Protein AF-A0A7J9ZGH8-F1 (afdb_monomer)

Mean predicted aligned error: 12.51 Å

Nearest PDB structures (foldseek):
  3lb8-assembly2_B  TM=8.683E-01  e=4.949E-16  Pseudomonas putida
  6krt-assembly2_B  TM=8.127E-01  e=1.332E-15  Deschampsia antarctica
  6pfz-assembly2_A  TM=7.810E-01  e=4.408E-12  Archaeoglobus fulgidus DSM 4304
  6pfz-assembly2_B  TM=7.572E-01  e=5.926E-11  Archaeoglobus fulgidus DSM 4304
  6pfz-assembly1_C  TM=6.983E-01  e=2.821E-11  Archaeoglobus fulgidus DSM 4304

Secondary structure (DSSP, 8-state):
----PPPPEE-TTS-EEPPPTT-----S---B-S--STTSBTTTSBTEEE--SGGGGGGSPPPSS-EEEEE--SHHHHHHHHHHHHHT-EEEEEESSSSSSTTTS-HHHHHHHHHHHHHTT--EEET--EEEEEEETTEEEEEEETTSSEEE-SEEEE----B-------S--S--EEEEEETTEEEEEEE--SS-SEEEEEE-TTTS-EEEEEEETTEEEEEEEES-HHHHHHHHHHHHHT----HHHHHHS---GGGGSSS---------PPPPPP-

Foldseek 3Di:
DDDDDFDWDQEPVRDTDGDDPPDWPPNDPQVLDPADPVPAALCQFAQEAEWAALVCLVVDDQDPQFEEEEEAQAQRRQSVQQSVVVSRYQYEYEELAQFHNPQNDDPLVRVLSQVLCVVSNHHYHHNKDFRHFDDDPRFGQFTAIPVGDTDGGRHYYYNHGPRPDDDDDDDDDQWDKTWGAGSNKIKIKTFRQGDAPDWDKDDDSVPDKIKIFGHHPQFTGMMIIINPVLVRVLSSVCSRVRQSCGPCNVVPPNDDSVVSVDPDRPDDDDDDDDDDDDD

Radius of gyration: 21.82 Å; Cα contacts (8 Å, |Δi|>4): 518; chains: 1; bounding box: 68×39×64 Å

Solvent-accessible surface area (backbone atoms only — not comparable to full-atom values): 16232 Å² total; per-residue (Å²): 139,80,84,80,82,83,79,85,51,77,46,100,82,73,55,76,57,94,66,70,99,82,74,77,68,75,78,68,78,69,55,68,36,93,46,59,64,82,84,40,49,52,55,84,30,48,44,53,42,85,37,85,39,39,76,45,39,79,70,50,75,85,58,83,64,43,28,34,35,29,38,28,39,40,71,40,22,44,24,21,47,35,47,32,37,75,65,45,32,47,31,38,37,35,16,59,46,81,49,50,35,73,83,66,59,53,72,68,59,28,49,48,51,49,53,43,27,37,75,71,64,31,46,67,42,54,55,30,39,78,63,30,41,40,65,59,98,66,24,35,48,24,34,30,36,76,82,62,63,70,53,72,15,53,29,37,34,38,45,56,45,51,82,50,78,75,78,76,91,77,78,94,68,76,72,52,57,47,71,47,66,39,61,91,42,42,41,34,41,31,47,53,58,65,87,49,79,46,74,50,77,43,71,42,78,90,82,50,45,21,34,41,38,19,23,46,97,77,36,65,40,17,34,41,24,36,67,29,62,65,57,46,53,41,52,49,51,40,56,68,70,64,53,90,54,49,70,61,59,62,66,73,62,77,57,55,57,69,75,71,74,50,98,63,78,84,76,76,81,84,81,80,75,82,73,83,81,82,129

Sequence (279 aa):
MTRLSTVVVMAADGVTRPSPKEYLAYGVAADLGTGYPCAVDGAHLAGVLAARSRGDAHRLPRPDGGRLVVVGAGLAGLELASDAHDLGYRVTVVEAERTVLPGLVSPATAAFLVDRHAARGVPVLTGTVVTRVVGADGRVVGVETDAGGVVEADLVAFTCGPRAAHARPSVRRPTPWLWSRQAGHRLQLAGRTAHPDVTVLRGDPTVGPFSRFCFRDGLLTGVESVDHDTVHRAARHLLAARHDVTMDDLVTTGFDPGDLGGHGRFTSPAWTSPRPGTR

Structure (mmCIF, N/CA/C/O backbone):
data_AF-A0A7J9ZGH8-F1
#
_entry.id   AF-A0A7J9ZGH8-F1
#
loop_
_atom_site.group_PDB
_atom_site.id
_atom_site.type_symbol
_atom_site.label_atom_id
_atom_site.label_alt_id
_atom_site.label_comp_id
_atom_site.label_asym_id
_atom_site.label_entity_id
_atom_site.label_seq_id
_atom_site.pdbx_PDB_ins_code
_atom_site.Cartn_x
_atom_site.Cartn_y
_atom_site.Cartn_z
_atom_site.occupancy
_atom_site.B_iso_or_equiv
_atom_site.auth_seq_id
_atom_site.auth_comp_id
_atom_site.auth_asym_id
_atom_site.auth_atom_id
_atom_site.pdbx_PDB_model_num
ATOM 1 N N . MET A 1 1 ? -19.646 13.943 -29.361 1.00 28.03 1 MET A N 1
ATOM 2 C CA . MET A 1 1 ? -19.596 12.486 -29.627 1.00 28.03 1 MET A CA 1
ATOM 3 C C . MET A 1 1 ? -18.192 11.987 -29.323 1.00 28.03 1 MET A C 1
ATOM 5 O O . MET A 1 1 ? -17.325 12.029 -30.185 1.00 28.03 1 MET A O 1
ATOM 9 N N . THR A 1 2 ? -17.940 11.587 -28.080 1.00 22.73 2 THR A N 1
ATOM 10 C CA . THR A 1 2 ? -16.610 11.151 -27.634 1.00 22.73 2 THR A CA 1
ATOM 11 C C . THR A 1 2 ? -16.563 9.630 -27.724 1.00 22.73 2 THR A C 1
ATOM 13 O O . THR A 1 2 ? -17.333 8.952 -27.046 1.00 22.73 2 THR A O 1
ATOM 16 N N . ARG A 1 3 ? -15.723 9.088 -28.615 1.00 21.88 3 ARG A N 1
ATOM 17 C CA . ARG A 1 3 ? -15.552 7.638 -28.784 1.00 21.88 3 ARG A CA 1
ATOM 18 C C . ARG A 1 3 ? -15.132 7.015 -27.449 1.00 21.88 3 ARG A C 1
ATOM 20 O O . ARG A 1 3 ? -14.086 7.348 -26.900 1.00 21.88 3 ARG A O 1
ATOM 27 N N . LEU A 1 4 ? -15.968 6.115 -26.935 1.00 21.83 4 LEU A N 1
ATOM 28 C CA . LEU A 1 4 ? -15.689 5.286 -25.768 1.00 21.83 4 LEU A CA 1
ATOM 29 C C . LEU A 1 4 ? -14.737 4.160 -26.189 1.00 21.83 4 LEU A C 1
ATOM 31 O O . LEU A 1 4 ? -15.156 3.172 -26.787 1.00 21.83 4 LEU A O 1
ATOM 35 N N . SER A 1 5 ? -13.448 4.310 -25.896 1.00 22.78 5 SER A N 1
ATOM 36 C CA . SER A 1 5 ? -12.475 3.229 -26.062 1.00 22.78 5 SER A CA 1
ATOM 37 C C . SER A 1 5 ? -12.764 2.128 -25.035 1.00 22.78 5 SER A C 1
ATOM 39 O O . SER A 1 5 ? -12.723 2.369 -23.827 1.00 22.78 5 SER A O 1
ATOM 41 N N . THR A 1 6 ? -13.095 0.933 -25.522 1.00 22.77 6 THR A N 1
ATOM 42 C CA . THR A 1 6 ? -13.328 -0.277 -24.719 1.00 22.77 6 THR A CA 1
ATOM 43 C C . THR A 1 6 ? -11.982 -0.852 -24.276 1.00 22.77 6 THR A C 1
ATOM 45 O O . THR A 1 6 ? -11.113 -1.081 -25.114 1.00 22.77 6 THR A O 1
ATOM 48 N N . VAL A 1 7 ? -11.795 -1.087 -22.975 1.00 24.67 7 VAL A N 1
ATOM 49 C CA . VAL A 1 7 ? -10.632 -1.814 -22.437 1.00 24.67 7 VAL A CA 1
ATOM 50 C C . VAL A 1 7 ? -11.088 -3.228 -22.095 1.00 24.67 7 VAL A C 1
ATOM 52 O O . VAL A 1 7 ? -12.005 -3.413 -21.302 1.00 24.67 7 VAL A O 1
ATOM 55 N N . VAL A 1 8 ? -10.463 -4.221 -22.726 1.00 25.67 8 VAL A N 1
ATOM 56 C CA . VAL A 1 8 ? -10.769 -5.644 -22.544 1.00 25.67 8 VAL A CA 1
ATOM 57 C C . VAL A 1 8 ? -9.916 -6.199 -21.403 1.00 25.67 8 VAL A C 1
ATOM 59 O O . VAL A 1 8 ? -8.687 -6.128 -21.452 1.00 25.67 8 VAL A O 1
ATOM 62 N N . VAL A 1 9 ? -10.560 -6.770 -20.384 1.00 28.84 9 VAL A N 1
ATOM 63 C CA . VAL A 1 9 ? -9.900 -7.591 -19.361 1.00 28.84 9 VAL A CA 1
ATOM 64 C C . VAL A 1 9 ? -9.971 -9.052 -19.804 1.00 28.84 9 VAL A C 1
ATOM 66 O O . VAL A 1 9 ? -11.056 -9.588 -20.018 1.00 28.84 9 VAL A O 1
ATOM 69 N N . MET A 1 10 ? -8.811 -9.690 -19.958 1.00 25.14 10 MET A N 1
ATOM 70 C CA . MET A 1 10 ? -8.705 -11.128 -20.217 1.00 25.14 10 MET A CA 1
ATOM 71 C C . MET A 1 10 ? -8.705 -11.859 -18.876 1.00 25.14 10 MET A C 1
ATOM 73 O O . MET A 1 10 ? -7.742 -11.748 -18.114 1.00 25.14 10 MET A O 1
ATOM 77 N N . ALA A 1 11 ? -9.787 -12.577 -18.579 1.00 29.59 11 ALA A N 1
ATOM 78 C CA . ALA A 1 11 ? -9.826 -13.483 -17.443 1.00 29.59 11 ALA A CA 1
ATOM 79 C C . ALA A 1 11 ? -8.983 -14.743 -17.714 1.00 29.59 11 ALA A C 1
ATOM 81 O O . ALA A 1 11 ? -8.607 -15.068 -18.842 1.00 29.59 11 ALA A O 1
ATOM 82 N N . ALA A 1 12 ? -8.665 -15.435 -16.624 1.00 29.42 12 ALA A N 1
ATOM 83 C CA . ALA A 1 12 ? -7.853 -16.644 -16.533 1.00 29.42 12 ALA A CA 1
ATOM 84 C C . ALA A 1 12 ? -8.242 -17.806 -17.466 1.00 29.42 12 ALA A C 1
ATOM 86 O O . ALA A 1 12 ? -7.431 -18.702 -17.688 1.00 29.42 12 ALA A O 1
ATOM 87 N N . ASP A 1 13 ? -9.480 -17.804 -17.939 1.00 30.61 13 ASP A N 1
ATOM 88 C CA . ASP A 1 13 ? -10.139 -18.823 -18.752 1.00 30.61 13 ASP A CA 1
ATOM 89 C C . ASP A 1 13 ? -10.184 -18.455 -20.247 1.00 30.61 13 ASP A C 1
ATOM 91 O O . ASP A 1 13 ? -10.745 -19.196 -21.049 1.00 30.61 13 ASP A O 1
ATOM 95 N N . GLY A 1 14 ? -9.596 -17.319 -20.639 1.00 28.11 14 GLY A N 1
ATOM 96 C CA . GLY A 1 14 ? -9.640 -16.828 -22.016 1.00 28.11 14 GLY A CA 1
ATOM 97 C C . GLY A 1 14 ? -10.992 -16.237 -22.423 1.00 28.11 14 GLY A C 1
ATOM 98 O O . GLY A 1 14 ? -11.155 -15.861 -23.583 1.00 28.11 14 GLY A O 1
ATOM 99 N N . VAL A 1 15 ? -11.949 -16.113 -21.497 1.00 28.86 15 VAL A N 1
ATOM 100 C CA . VAL A 1 15 ? -13.258 -15.518 -21.774 1.00 28.86 15 VAL A CA 1
ATOM 101 C C . VAL A 1 15 ? -13.184 -14.011 -21.547 1.00 28.86 15 VAL A C 1
ATOM 103 O O . VAL A 1 15 ? -12.897 -13.522 -20.452 1.00 28.86 15 VAL A O 1
ATOM 106 N N . THR A 1 16 ? -13.464 -13.247 -22.598 1.00 32.09 16 THR A N 1
ATOM 107 C CA . THR A 1 16 ? -13.619 -11.795 -22.520 1.00 32.09 16 THR A CA 1
ATOM 108 C C . THR A 1 16 ? -15.015 -11.460 -22.004 1.00 32.09 16 THR A C 1
ATOM 110 O O . THR A 1 16 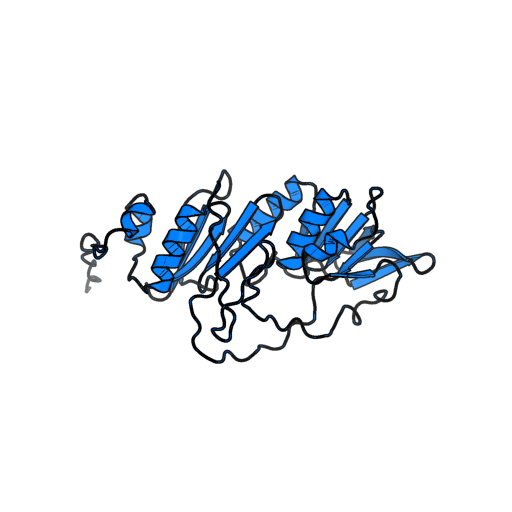? -16.022 -11.959 -22.506 1.00 32.09 16 THR A O 1
ATOM 113 N N . ARG A 1 17 ? -15.099 -10.600 -20.984 1.00 35.88 17 ARG A N 1
ATOM 114 C CA . ARG A 1 17 ? -16.375 -10.048 -20.512 1.00 35.88 17 ARG A CA 1
ATOM 115 C C . ARG A 1 17 ? -16.280 -8.526 -20.425 1.00 35.88 17 ARG A C 1
ATOM 117 O O . ARG A 1 17 ? -15.259 -8.022 -19.955 1.00 35.88 17 ARG A O 1
ATOM 124 N N . PRO A 1 18 ? -17.308 -7.784 -20.868 1.00 28.08 18 PRO A N 1
ATOM 125 C CA . PRO A 1 18 ? -17.347 -6.341 -20.679 1.00 28.08 18 PRO A CA 1
ATOM 126 C C . PRO A 1 18 ? -17.477 -6.035 -19.180 1.00 28.08 18 PRO A C 1
ATOM 128 O O . PRO A 1 18 ? -18.439 -6.466 -18.547 1.00 28.08 18 PRO A O 1
ATOM 131 N N . SER A 1 19 ? -16.515 -5.306 -18.606 1.00 30.80 19 SER A N 1
ATOM 132 C CA . SER A 1 19 ? -16.644 -4.745 -17.259 1.00 30.80 19 SER A CA 1
ATOM 133 C C . SER A 1 19 ? -17.051 -3.266 -17.340 1.00 30.80 19 SER A C 1
ATOM 135 O O . SER A 1 19 ? -16.566 -2.535 -18.211 1.00 30.80 19 SER A O 1
ATOM 137 N N . PRO A 1 20 ? -17.928 -2.783 -16.440 1.00 28.12 20 PRO A N 1
ATOM 138 C CA . PRO A 1 20 ? -18.009 -1.355 -16.167 1.00 28.12 20 PRO A CA 1
ATOM 139 C C . PRO A 1 20 ? -16.621 -0.866 -15.725 1.00 28.12 20 PRO A C 1
ATOM 141 O O . PRO A 1 20 ? -15.884 -1.610 -15.077 1.00 28.12 20 PRO A O 1
ATOM 144 N N . LYS A 1 21 ? -16.264 0.371 -16.093 1.00 28.59 21 LYS A N 1
ATOM 145 C CA . LYS A 1 21 ? -14.913 0.980 -16.054 1.00 28.59 21 LYS A CA 1
ATOM 146 C C . LYS A 1 21 ? -14.171 0.999 -14.696 1.00 28.59 21 LYS A C 1
ATOM 148 O O . LYS A 1 21 ? -13.120 1.623 -14.609 1.00 28.59 21 LYS A O 1
ATOM 153 N N . GLU A 1 22 ? -14.647 0.312 -13.665 1.00 29.75 22 GLU A N 1
ATOM 154 C CA . GLU A 1 22 ? -14.108 0.369 -12.301 1.00 29.75 22 GLU A CA 1
ATOM 155 C C . GLU A 1 22 ? -13.604 -0.964 -11.728 1.00 29.75 22 GLU A C 1
ATOM 157 O O . GLU A 1 22 ? -13.074 -0.972 -10.621 1.00 29.75 22 GLU A O 1
ATOM 162 N N . TYR A 1 23 ? -13.669 -2.079 -12.463 1.00 26.84 23 TYR A N 1
ATOM 163 C CA . TYR A 1 23 ? -13.174 -3.365 -11.951 1.00 26.84 23 TYR A CA 1
ATOM 164 C C . TYR A 1 23 ? -11.840 -3.775 -12.584 1.00 26.84 23 TYR A C 1
ATOM 166 O O . TYR A 1 23 ? -11.763 -4.100 -13.773 1.00 26.84 23 TYR A O 1
ATOM 174 N N . LEU A 1 24 ? -10.780 -3.762 -11.768 1.00 31.00 24 LEU A N 1
ATOM 175 C CA . LEU A 1 24 ? -9.456 -4.267 -12.120 1.00 31.00 24 LEU A CA 1
ATOM 176 C C . LEU A 1 24 ? -9.392 -5.786 -12.216 1.00 31.00 24 LEU A C 1
ATOM 178 O O . LEU A 1 24 ? -9.962 -6.518 -11.409 1.00 31.00 24 LEU A O 1
ATOM 182 N N . ALA A 1 25 ? -8.549 -6.224 -13.146 1.00 28.23 25 ALA A N 1
ATOM 183 C CA . ALA A 1 25 ? -8.067 -7.582 -13.292 1.00 28.23 25 ALA A CA 1
ATOM 184 C C . ALA A 1 25 ? -7.217 -8.016 -12.080 1.00 28.23 25 ALA A C 1
ATOM 186 O O . ALA A 1 25 ? -5.997 -7.853 -12.074 1.00 28.23 25 ALA A O 1
ATOM 187 N N . TYR A 1 26 ? -7.842 -8.637 -11.080 1.00 29.58 26 TYR A N 1
ATOM 188 C CA . TYR A 1 26 ? -7.139 -9.509 -10.135 1.00 29.58 26 TYR A CA 1
ATOM 189 C C . TYR A 1 26 ? -6.770 -10.814 -10.861 1.00 29.58 26 TYR A C 1
ATOM 191 O O . TYR A 1 26 ? -7.458 -11.827 -10.783 1.00 29.58 26 TYR A O 1
ATOM 199 N N . GLY A 1 27 ? -5.706 -10.755 -11.668 1.00 26.20 27 GLY A N 1
ATOM 200 C CA . GLY A 1 27 ? -5.161 -11.890 -12.424 1.00 26.20 27 GLY A CA 1
ATOM 201 C C . GLY A 1 27 ? -4.162 -12.750 -11.646 1.00 26.20 27 GLY A C 1
ATOM 202 O O . GLY A 1 27 ? -3.680 -13.751 -12.173 1.00 26.20 27 GLY A O 1
ATOM 203 N N . VAL A 1 28 ? -3.867 -12.390 -10.399 1.00 28.06 28 VAL A N 1
ATOM 204 C CA . VAL A 1 28 ? -3.273 -13.298 -9.422 1.00 28.06 28 VAL A CA 1
ATOM 205 C C . VAL A 1 28 ? -4.401 -13.609 -8.458 1.00 28.06 28 VAL A C 1
ATOM 207 O O . VAL A 1 28 ? -4.743 -12.782 -7.616 1.00 28.06 28 VAL A O 1
ATOM 210 N N . ALA A 1 29 ? -5.007 -14.785 -8.608 1.00 29.34 29 ALA A N 1
ATOM 211 C CA . ALA A 1 29 ? -5.703 -15.406 -7.498 1.00 29.34 29 ALA A CA 1
ATOM 212 C C . ALA A 1 29 ? -4.634 -15.697 -6.436 1.00 29.34 29 ALA A C 1
ATOM 214 O O . ALA A 1 29 ? -4.121 -16.808 -6.328 1.00 29.34 29 ALA A O 1
ATOM 215 N N . ALA A 1 30 ? -4.249 -14.667 -5.679 1.00 31.67 30 ALA A N 1
ATOM 216 C CA . ALA A 1 30 ? -4.022 -14.886 -4.274 1.00 31.67 30 ALA A CA 1
ATOM 217 C C . ALA A 1 30 ? -5.372 -15.419 -3.819 1.00 31.67 30 ALA A C 1
ATOM 219 O O . ALA A 1 30 ? -6.361 -14.689 -3.785 1.00 31.67 30 ALA A O 1
ATOM 220 N N . ASP A 1 31 ? -5.444 -16.735 -3.676 1.00 35.22 31 ASP A N 1
ATOM 221 C CA . ASP A 1 31 ? -6.486 -17.377 -2.910 1.00 35.22 31 ASP A CA 1
ATOM 222 C C . ASP A 1 31 ? -6.425 -16.693 -1.539 1.00 35.22 31 ASP A C 1
ATOM 224 O O . ASP A 1 31 ? -5.547 -16.952 -0.721 1.00 35.22 31 ASP A O 1
ATOM 228 N N . LEU A 1 32 ? -7.219 -15.638 -1.364 1.00 36.94 32 LEU A N 1
ATOM 229 C CA . LEU A 1 32 ? -7.354 -14.942 -0.097 1.00 36.94 32 LEU A CA 1
ATOM 230 C C . LEU A 1 32 ? -8.222 -15.878 0.729 1.00 36.94 32 LEU A C 1
ATOM 232 O O . LEU A 1 32 ? -9.446 -15.731 0.758 1.00 36.94 32 LEU A O 1
ATOM 236 N N . GLY A 1 33 ? -7.572 -16.914 1.267 1.00 34.22 33 GLY A N 1
ATOM 237 C CA . GLY A 1 33 ? -8.203 -18.005 1.984 1.00 34.22 33 GLY A CA 1
ATOM 238 C C . GLY A 1 33 ? -9.232 -17.470 2.970 1.00 34.22 33 GLY A C 1
ATOM 239 O O . GLY A 1 33 ? -9.082 -16.395 3.548 1.00 34.22 33 GLY A O 1
ATOM 240 N N . THR A 1 34 ? -10.296 -18.235 3.167 1.00 36.25 34 THR A N 1
ATOM 241 C CA . THR A 1 34 ? -11.488 -17.897 3.957 1.00 36.25 34 THR A CA 1
ATOM 242 C C . THR A 1 34 ? -11.240 -17.607 5.450 1.00 36.25 34 THR A C 1
ATOM 244 O O . THR A 1 34 ? -12.201 -17.468 6.202 1.00 36.25 34 THR A O 1
ATOM 247 N N . GLY A 1 35 ? -9.989 -17.496 5.902 1.00 39.16 35 GLY A N 1
ATOM 248 C CA . GLY A 1 35 ? -9.625 -17.092 7.259 1.00 39.16 35 GLY A CA 1
ATOM 249 C C . GLY A 1 35 ? -9.601 -15.570 7.399 1.00 39.16 35 GLY A C 1
ATOM 250 O O . GLY A 1 35 ? -8.577 -14.927 7.241 1.00 39.16 35 GLY A O 1
ATOM 251 N N . TYR A 1 36 ? -10.738 -14.958 7.696 1.00 51.38 36 TYR A N 1
ATOM 252 C CA . TYR A 1 36 ? -10.747 -13.571 8.184 1.00 51.38 36 TYR A CA 1
ATOM 253 C C . TYR A 1 36 ? -10.248 -13.522 9.654 1.00 51.38 36 TYR A C 1
ATOM 255 O O . TYR A 1 36 ? -9.797 -14.567 10.116 1.00 51.38 36 TYR A O 1
ATOM 263 N N . PRO A 1 37 ? -10.221 -12.394 10.402 1.00 55.22 37 PRO A N 1
ATOM 264 C CA . PRO A 1 37 ? -9.232 -12.108 11.455 1.00 55.22 37 PRO A CA 1
ATOM 265 C C . PRO A 1 37 ? -9.405 -12.926 12.757 1.00 55.22 37 PRO A C 1
ATOM 267 O O . PRO A 1 37 ? -8.927 -12.524 13.809 1.00 55.22 37 PRO A O 1
ATOM 270 N N . CYS A 1 38 ? -10.071 -14.081 12.709 1.00 49.25 38 CYS A N 1
ATOM 271 C CA . CYS A 1 38 ? -10.443 -14.942 13.827 1.00 49.25 38 CYS A CA 1
ATOM 272 C C . CYS A 1 38 ? -9.274 -15.422 14.701 1.00 49.25 38 CYS A C 1
ATOM 274 O O . CYS A 1 38 ? -9.525 -16.038 15.730 1.00 49.25 38 CYS A O 1
ATOM 276 N N . ALA A 1 39 ? -8.024 -15.168 14.304 1.00 68.25 39 ALA A N 1
ATOM 277 C CA . ALA A 1 39 ? -6.835 -15.480 15.091 1.00 68.25 39 ALA A CA 1
ATOM 278 C C . ALA A 1 39 ? -6.328 -14.313 15.965 1.00 68.25 39 ALA A C 1
ATOM 280 O O . ALA A 1 39 ? -5.524 -14.560 16.858 1.00 68.25 39 ALA A O 1
ATOM 281 N N . VAL A 1 40 ? -6.760 -13.067 15.729 1.00 80.56 40 VAL A N 1
ATOM 282 C CA . VAL A 1 40 ? -6.348 -11.907 16.541 1.00 80.56 40 VAL A CA 1
ATOM 283 C C . VAL A 1 40 ? -7.341 -11.721 17.685 1.00 80.56 40 VAL A C 1
ATOM 285 O O . VAL A 1 40 ? -8.551 -11.636 17.458 1.00 80.56 40 VAL A O 1
ATOM 288 N N . ASP A 1 41 ? -6.845 -11.651 18.920 1.00 86.88 41 ASP A N 1
ATOM 289 C CA . ASP A 1 41 ? -7.694 -11.382 20.083 1.00 86.88 41 ASP A CA 1
ATOM 290 C C . ASP A 1 41 ? -8.430 -10.037 19.922 1.00 86.88 41 ASP A C 1
ATOM 292 O O . ASP A 1 41 ? -7.898 -9.084 19.352 1.00 86.88 41 ASP A O 1
ATOM 296 N N . GLY A 1 42 ? -9.686 -9.972 20.364 1.00 87.38 42 GLY A N 1
ATOM 297 C CA . GLY A 1 42 ? -10.554 -8.803 20.183 1.00 87.38 42 GLY A CA 1
ATOM 298 C C . GLY A 1 42 ? -11.128 -8.607 18.771 1.00 87.38 42 GLY A C 1
ATOM 299 O O . GLY A 1 42 ? -11.903 -7.678 18.556 1.00 87.38 42 GLY A O 1
ATOM 300 N N . ALA A 1 43 ? -10.855 -9.493 17.803 1.00 84.81 43 ALA A N 1
ATOM 301 C CA . ALA A 1 43 ? -11.408 -9.385 16.443 1.00 84.81 43 ALA A CA 1
ATOM 302 C C . ALA A 1 43 ? -12.950 -9.491 16.355 1.00 84.81 43 ALA A C 1
ATOM 304 O O . ALA A 1 43 ? -13.527 -9.252 15.296 1.00 84.81 43 ALA A O 1
ATOM 305 N N . HIS A 1 44 ? -13.621 -9.856 17.451 1.00 84.69 44 HIS A N 1
ATOM 306 C CA . HIS A 1 44 ? -15.080 -9.919 17.569 1.00 84.69 44 HIS A CA 1
ATOM 307 C C . HIS A 1 44 ? -15.728 -8.574 17.952 1.00 84.69 44 HIS A C 1
ATOM 309 O O . HIS A 1 44 ? -16.954 -8.473 17.953 1.00 84.69 44 HIS A O 1
ATOM 315 N N . LEU A 1 45 ? -14.932 -7.560 18.316 1.00 87.25 45 LEU A N 1
ATOM 316 C CA . LEU A 1 45 ? -15.426 -6.261 18.772 1.00 87.25 45 LEU A CA 1
ATOM 317 C C . LEU A 1 45 ? -16.165 -5.502 17.663 1.00 87.25 45 LEU A C 1
ATOM 319 O O . LEU A 1 45 ? -15.802 -5.548 16.484 1.00 87.25 45 LEU A O 1
ATOM 323 N N . ALA A 1 46 ? -17.182 -4.732 18.050 1.00 89.75 46 ALA A N 1
ATOM 324 C CA . ALA A 1 46 ? -17.869 -3.847 17.120 1.00 89.75 46 ALA A CA 1
ATOM 325 C C . ALA A 1 46 ? -16.917 -2.741 16.632 1.00 89.75 46 ALA A C 1
ATOM 327 O O . ALA A 1 46 ? -16.269 -2.074 17.435 1.00 89.75 46 ALA A O 1
ATOM 328 N N . GLY A 1 47 ? -16.848 -2.545 15.313 1.00 89.38 47 GLY A N 1
ATOM 329 C CA . GLY A 1 47 ? -15.872 -1.660 14.663 1.00 89.38 47 GLY A CA 1
ATOM 330 C C . GLY A 1 47 ? -14.710 -2.403 13.995 1.00 89.38 47 GLY A C 1
ATOM 331 O O . GLY A 1 47 ? -13.964 -1.795 13.229 1.00 89.38 47 GLY A O 1
ATOM 332 N N . VAL A 1 48 ? -14.585 -3.719 14.211 1.00 89.88 48 VAL A N 1
ATOM 333 C CA . VAL A 1 48 ? -13.697 -4.579 13.418 1.00 89.88 48 VAL A CA 1
ATOM 334 C C . VAL A 1 48 ? -14.377 -4.954 12.106 1.00 89.88 48 VAL A C 1
ATOM 336 O O . VAL A 1 48 ? -15.515 -5.423 12.083 1.00 89.88 48 VAL A O 1
ATOM 339 N N . LEU A 1 49 ? -13.669 -4.745 11.000 1.00 87.44 49 LEU A N 1
ATOM 340 C CA . LEU A 1 49 ? -14.175 -4.902 9.648 1.00 87.44 49 LEU A CA 1
ATOM 341 C C . LEU A 1 49 ? -13.258 -5.777 8.804 1.00 87.44 49 LEU A C 1
ATOM 343 O O . LEU A 1 49 ? -12.031 -5.785 8.929 1.00 87.44 49 LEU A O 1
ATOM 347 N N . ALA A 1 50 ? -13.904 -6.470 7.878 1.00 83.12 50 ALA A N 1
ATOM 348 C CA . ALA A 1 50 ? -13.272 -7.237 6.832 1.00 83.12 50 ALA A CA 1
ATOM 349 C C . ALA A 1 50 ? -13.318 -6.459 5.513 1.00 83.12 50 ALA A C 1
ATOM 351 O O . ALA A 1 50 ? -14.400 -6.307 4.947 1.00 83.12 50 ALA A O 1
ATOM 352 N N . ALA A 1 51 ? -12.173 -5.982 5.016 1.00 79.94 51 ALA A N 1
ATOM 353 C CA . ALA A 1 51 ? -12.086 -5.291 3.727 1.00 79.94 51 ALA A CA 1
ATOM 354 C C . ALA A 1 51 ? -11.223 -6.056 2.709 1.00 79.94 51 ALA A C 1
ATOM 356 O O . ALA A 1 51 ? -10.079 -6.416 2.978 1.00 79.94 51 ALA A O 1
ATOM 357 N N . ARG A 1 52 ? -11.779 -6.300 1.520 1.00 78.50 52 ARG A N 1
ATOM 358 C CA . ARG A 1 52 ? -11.156 -7.082 0.437 1.00 78.50 52 ARG A CA 1
ATOM 359 C C . ARG A 1 52 ? -10.773 -6.238 -0.772 1.00 78.50 52 ARG A C 1
ATOM 361 O O . ARG A 1 52 ? -10.093 -6.731 -1.668 1.00 78.50 52 ARG A O 1
ATOM 368 N N . SER A 1 53 ? -11.234 -4.995 -0.835 1.00 77.94 53 SER A N 1
ATOM 369 C CA . SER A 1 53 ? -10.958 -4.087 -1.944 1.00 77.94 53 SER A CA 1
ATOM 370 C C . SER A 1 53 ? -11.030 -2.635 -1.493 1.00 77.94 53 SER A C 1
ATOM 372 O O . SER A 1 53 ? -11.685 -2.332 -0.495 1.00 77.94 53 SER A O 1
ATOM 374 N N . ARG A 1 54 ? -10.458 -1.717 -2.282 1.00 75.25 54 ARG A N 1
ATOM 375 C CA . ARG A 1 54 ? -10.620 -0.275 -2.036 1.00 75.25 54 ARG A CA 1
ATOM 376 C C . ARG A 1 54 ? -12.091 0.150 -1.968 1.00 75.25 54 ARG A C 1
ATOM 378 O O . ARG A 1 54 ? -12.450 1.021 -1.191 1.00 75.25 54 ARG A O 1
ATOM 385 N N . GLY A 1 55 ? -12.965 -0.520 -2.731 1.00 74.38 55 GLY A N 1
ATOM 386 C CA . GLY A 1 55 ? -14.402 -0.230 -2.764 1.00 74.38 55 GLY A CA 1
ATOM 387 C C . GLY A 1 55 ? -15.108 -0.428 -1.419 1.00 74.38 55 GLY A C 1
ATOM 388 O O . GLY A 1 55 ? -16.184 0.132 -1.210 1.00 74.38 55 GLY A O 1
ATOM 389 N N . ASP A 1 56 ? -14.499 -1.166 -0.486 1.00 79.75 56 ASP A N 1
ATOM 390 C CA . ASP A 1 56 ? -15.016 -1.300 0.875 1.00 79.75 56 ASP A CA 1
ATOM 391 C C . ASP A 1 56 ? -14.877 0.001 1.687 1.00 79.75 56 ASP A C 1
ATOM 393 O O . ASP A 1 56 ? -15.613 0.173 2.656 1.00 79.75 56 ASP A O 1
ATOM 397 N N . ALA A 1 57 ? -14.049 0.963 1.252 1.00 78.62 57 ALA A N 1
ATOM 398 C CA . ALA A 1 57 ? -13.961 2.300 1.851 1.00 78.62 57 ALA A CA 1
ATOM 399 C C . ALA A 1 57 ? -15.330 2.998 1.902 1.00 78.62 57 ALA A C 1
ATOM 401 O O . ALA A 1 57 ? -15.693 3.607 2.903 1.00 78.62 57 ALA A O 1
ATOM 402 N N . HIS A 1 58 ? -16.137 2.852 0.847 1.00 80.56 58 HIS A N 1
ATOM 403 C CA . HIS A 1 58 ? -17.471 3.455 0.762 1.00 80.56 58 HIS A CA 1
ATOM 404 C C . HIS A 1 58 ? -18.527 2.745 1.622 1.00 80.56 58 HIS A C 1
ATOM 406 O O . HIS A 1 58 ? -19.647 3.237 1.748 1.00 80.56 58 HIS A O 1
ATOM 412 N N . ARG A 1 59 ? -18.192 1.576 2.180 1.00 81.62 59 ARG A N 1
ATOM 413 C CA . ARG A 1 59 ? -19.045 0.812 3.102 1.00 81.62 59 ARG A CA 1
ATOM 414 C C . ARG A 1 59 ? -18.706 1.085 4.561 1.00 81.62 59 ARG A C 1
ATOM 416 O O . ARG A 1 59 ? -19.443 0.637 5.439 1.00 81.62 59 ARG A O 1
ATOM 423 N N . LEU A 1 60 ? -17.601 1.786 4.817 1.00 83.19 60 LEU A N 1
ATOM 424 C CA . LEU A 1 60 ? -17.288 2.266 6.149 1.00 83.19 60 LEU A CA 1
ATOM 425 C C . LEU A 1 60 ? -18.415 3.204 6.621 1.00 83.19 60 LEU A C 1
ATOM 427 O O . LEU A 1 60 ? -19.081 3.837 5.792 1.00 83.19 60 LEU A O 1
ATOM 431 N N . PRO A 1 61 ? -18.665 3.291 7.940 1.00 83.94 61 PRO A N 1
ATOM 432 C CA . PRO A 1 61 ? -19.543 4.311 8.505 1.00 83.94 61 PRO A CA 1
ATOM 433 C C . PRO A 1 61 ? -19.209 5.713 7.967 1.00 83.94 61 PRO A C 1
ATOM 435 O O . PRO A 1 61 ? -18.140 5.943 7.418 1.00 83.94 61 PRO A O 1
ATOM 438 N N . ARG A 1 62 ? -20.098 6.701 8.094 1.00 78.56 62 ARG A N 1
ATOM 439 C CA . ARG A 1 62 ? -19.699 8.052 7.670 1.00 78.56 62 ARG A CA 1
ATOM 440 C C . ARG A 1 62 ? -18.552 8.553 8.559 1.00 78.56 62 ARG A C 1
ATOM 442 O O . ARG A 1 62 ? -18.674 8.450 9.780 1.00 78.56 62 ARG A O 1
ATOM 449 N N . PRO A 1 63 ? -17.466 9.086 7.979 1.00 76.06 63 PRO A N 1
ATOM 450 C CA . PRO A 1 63 ? -16.387 9.649 8.766 1.00 76.06 63 PRO A CA 1
ATOM 451 C C . PRO A 1 63 ? -16.869 10.932 9.442 1.00 76.06 63 PRO A C 1
ATOM 453 O O . PRO A 1 63 ? -17.282 11.875 8.774 1.00 76.06 63 PRO A O 1
ATOM 456 N N . ASP A 1 64 ? -16.783 10.963 10.768 1.00 77.94 64 ASP A N 1
ATOM 457 C CA . ASP A 1 64 ? -16.886 12.181 11.584 1.00 77.94 64 ASP A CA 1
ATOM 458 C C . ASP A 1 64 ? -15.500 12.530 12.163 1.00 77.94 64 ASP A C 1
ATOM 460 O O . ASP A 1 64 ? -15.318 12.753 13.355 1.00 77.94 64 ASP A O 1
ATOM 464 N N . GLY A 1 65 ? -14.458 12.417 11.325 1.00 76.00 65 GLY A N 1
ATOM 465 C CA . GLY A 1 65 ? -13.055 12.511 11.756 1.00 76.00 65 GLY A CA 1
ATOM 466 C C . GLY A 1 65 ? -12.538 11.296 12.544 1.00 76.00 65 GLY A C 1
ATOM 467 O O . GLY A 1 65 ? -11.492 11.391 13.191 1.00 76.00 65 GLY A O 1
ATOM 468 N N . GLY A 1 66 ? -13.255 10.168 12.487 1.00 88.25 66 GLY A N 1
ATOM 469 C CA . GLY A 1 66 ? -12.899 8.925 13.176 1.00 88.25 66 GLY A CA 1
ATOM 470 C C . GLY A 1 66 ? -11.530 8.362 12.774 1.00 88.25 66 GLY A C 1
ATOM 471 O O . GLY A 1 66 ? -11.009 8.627 11.684 1.00 88.25 66 GLY A O 1
ATOM 472 N N . ARG A 1 67 ? -10.941 7.571 13.672 1.00 96.19 67 ARG A N 1
ATOM 473 C CA . ARG A 1 67 ? -9.637 6.919 13.512 1.00 96.19 67 ARG A CA 1
ATOM 474 C C . ARG A 1 67 ? -9.816 5.519 12.934 1.00 96.19 67 ARG A C 1
ATOM 476 O O . ARG A 1 67 ? -10.523 4.695 13.509 1.00 96.19 67 ARG A O 1
ATOM 483 N N . LEU A 1 68 ? -9.165 5.248 11.810 1.00 96.94 68 LEU A N 1
ATOM 484 C CA . LEU A 1 68 ? -9.157 3.945 11.155 1.00 96.94 68 LEU A CA 1
ATOM 485 C C . LEU A 1 68 ? -7.746 3.366 11.189 1.00 96.94 68 LEU A C 1
ATOM 487 O O . LEU A 1 68 ? -6.806 3.981 10.687 1.00 96.94 68 LEU A O 1
ATOM 491 N N . VAL A 1 69 ? -7.614 2.145 11.696 1.00 97.31 69 VAL A N 1
ATOM 492 C CA . VAL A 1 69 ? -6.411 1.340 11.481 1.00 97.31 69 VAL A CA 1
ATOM 493 C C . VAL A 1 69 ? -6.668 0.330 10.369 1.00 97.31 69 VAL A C 1
ATOM 495 O O . VAL A 1 69 ? -7.616 -0.449 10.437 1.00 97.31 69 VAL A O 1
ATOM 498 N N . VAL A 1 70 ? -5.816 0.323 9.347 1.00 95.94 70 VAL A N 1
ATOM 499 C CA . VAL A 1 70 ? -5.808 -0.703 8.297 1.00 95.94 70 VAL A CA 1
ATOM 500 C C . VAL A 1 70 ? -4.689 -1.695 8.592 1.00 95.94 70 VAL A C 1
ATOM 502 O O . VAL A 1 70 ? -3.522 -1.315 8.647 1.00 95.94 70 VAL A O 1
ATOM 505 N N . VAL A 1 71 ? -5.031 -2.969 8.770 1.00 93.56 71 VAL A N 1
ATOM 506 C CA . VAL A 1 71 ? -4.060 -4.044 9.013 1.00 93.56 71 VAL A CA 1
ATOM 507 C C . VAL A 1 71 ? -3.759 -4.755 7.694 1.00 93.56 71 VAL A C 1
ATOM 509 O O . VAL A 1 71 ? -4.647 -5.357 7.077 1.00 93.56 71 VAL A O 1
ATOM 512 N N . GLY A 1 72 ? -2.499 -4.669 7.271 1.00 90.94 72 GLY A N 1
ATOM 513 C CA . GLY A 1 72 ? -1.973 -5.127 5.989 1.00 90.94 72 GLY A CA 1
ATOM 514 C C . GLY A 1 72 ? -1.745 -3.979 4.998 1.00 90.94 72 GLY A C 1
ATOM 515 O O . GLY A 1 72 ? -2.657 -3.219 4.687 1.00 90.94 72 GLY A O 1
ATOM 516 N N . ALA A 1 73 ? -0.538 -3.900 4.442 1.00 92.31 73 ALA A N 1
ATOM 517 C CA . ALA A 1 73 ? -0.117 -2.985 3.379 1.00 92.31 73 ALA A CA 1
ATOM 518 C C . ALA A 1 73 ? 0.072 -3.722 2.038 1.00 92.31 73 ALA A C 1
ATOM 520 O O . ALA A 1 73 ? 1.002 -3.464 1.265 1.00 92.31 73 ALA A O 1
ATOM 521 N N . GLY A 1 74 ? -0.832 -4.664 1.759 1.00 89.00 74 GLY A N 1
ATOM 522 C CA . GLY A 1 74 ? -1.060 -5.191 0.415 1.00 89.00 74 GLY A CA 1
ATOM 523 C C . GLY A 1 74 ? -1.750 -4.159 -0.488 1.00 89.00 74 GLY A C 1
ATOM 524 O O . GLY A 1 74 ? -2.082 -3.062 -0.044 1.00 89.00 74 GLY A O 1
ATOM 525 N N . LEU A 1 75 ? -2.029 -4.526 -1.747 1.00 87.50 75 LEU A N 1
ATOM 526 C CA . LEU A 1 75 ? -2.714 -3.636 -2.701 1.00 87.50 75 LEU A CA 1
ATOM 527 C C . LEU A 1 75 ? -4.040 -3.119 -2.129 1.00 87.50 75 LEU A C 1
ATOM 529 O O . LEU A 1 75 ? -4.246 -1.917 -2.036 1.00 87.50 75 LEU A O 1
ATOM 533 N N . ALA A 1 76 ? -4.907 -4.028 -1.672 1.00 86.06 76 ALA A N 1
ATOM 534 C CA . ALA A 1 76 ? -6.200 -3.651 -1.110 1.00 86.06 76 ALA A CA 1
ATOM 535 C C . ALA A 1 76 ? -6.066 -2.763 0.137 1.00 86.06 76 ALA A C 1
ATOM 537 O O . ALA A 1 76 ? -6.857 -1.844 0.302 1.00 86.06 76 ALA A O 1
ATOM 538 N N . GLY A 1 77 ? -5.069 -3.020 0.990 1.00 90.75 77 GLY A N 1
ATOM 539 C CA . GLY A 1 77 ? -4.836 -2.259 2.218 1.00 90.75 77 GLY A CA 1
ATOM 540 C C . GLY A 1 77 ? -4.413 -0.822 1.959 1.00 90.75 77 GLY A C 1
ATOM 541 O O . GLY A 1 77 ? -5.021 0.105 2.486 1.00 90.75 77 GLY A O 1
ATOM 542 N N . LEU A 1 78 ? -3.420 -0.620 1.094 1.00 93.75 78 LEU A N 1
ATOM 543 C CA . LEU A 1 78 ? -2.959 0.721 0.743 1.00 93.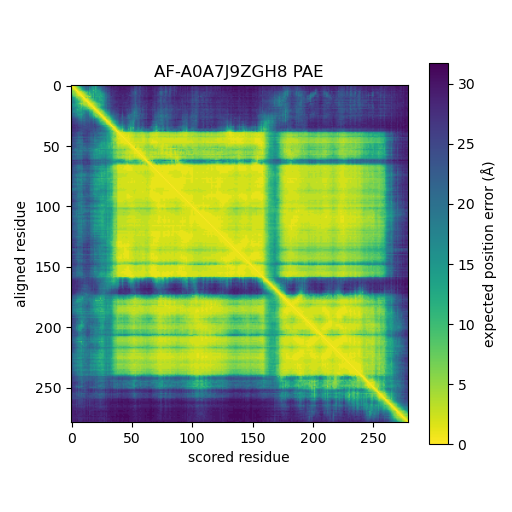75 78 LEU A CA 1
ATOM 544 C C . LEU A 1 78 ? -4.001 1.505 -0.068 1.00 93.75 78 LEU A C 1
ATOM 546 O O . LEU A 1 78 ? -4.200 2.694 0.185 1.00 93.75 78 LEU A O 1
ATOM 550 N N . GLU A 1 79 ? -4.720 0.859 -0.991 1.00 92.44 79 GLU A N 1
ATOM 551 C CA . GLU A 1 79 ? -5.811 1.520 -1.716 1.00 92.44 79 GLU A CA 1
ATOM 552 C C . GLU A 1 79 ? -6.960 1.908 -0.776 1.00 92.44 79 GLU A C 1
ATOM 554 O O . GLU A 1 79 ? -7.406 3.053 -0.803 1.00 92.44 79 GLU A O 1
ATOM 559 N N . LEU A 1 80 ? -7.391 0.995 0.105 1.00 91.88 80 LEU A N 1
ATOM 560 C CA . LEU A 1 80 ? -8.393 1.278 1.137 1.00 91.88 80 LEU A CA 1
ATOM 561 C C . LEU A 1 80 ? -7.957 2.444 2.023 1.00 91.88 80 LEU A C 1
ATOM 563 O O . LEU A 1 80 ? -8.761 3.326 2.306 1.00 91.88 80 LEU A O 1
ATOM 567 N N . ALA A 1 81 ? -6.696 2.457 2.455 1.00 95.12 81 ALA A N 1
ATOM 568 C CA . ALA A 1 81 ? -6.162 3.516 3.297 1.00 95.12 81 ALA A CA 1
ATOM 569 C C . ALA A 1 81 ? -6.168 4.874 2.582 1.00 95.12 81 ALA A C 1
ATOM 571 O O . ALA A 1 81 ? -6.542 5.881 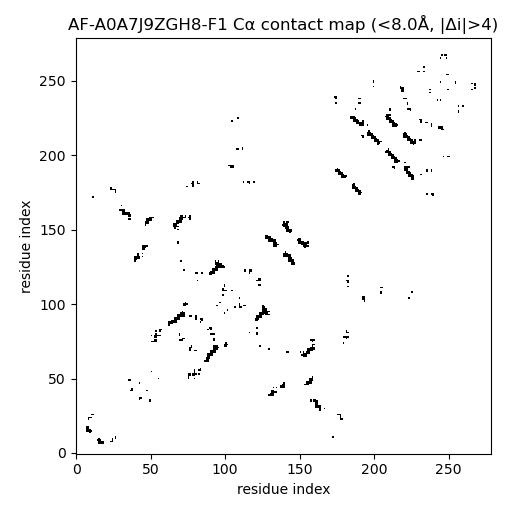3.181 1.00 95.12 81 ALA A O 1
ATOM 572 N N . SER A 1 82 ? -5.800 4.895 1.296 1.00 94.19 82 SER A N 1
ATOM 573 C CA . SER A 1 82 ? -5.862 6.099 0.464 1.00 94.19 82 SER A CA 1
ATOM 574 C C . SER A 1 82 ? -7.294 6.617 0.327 1.00 94.19 82 SER A C 1
ATOM 576 O O . SER A 1 82 ? -7.533 7.802 0.530 1.00 94.19 82 SER A O 1
ATOM 578 N N . ASP A 1 83 ? -8.243 5.741 0.001 1.00 92.44 83 ASP A N 1
ATOM 579 C CA . ASP A 1 83 ? -9.637 6.130 -0.214 1.00 92.44 83 ASP A CA 1
ATOM 580 C C . ASP A 1 83 ? -10.323 6.552 1.089 1.00 92.44 83 ASP A C 1
ATOM 582 O O . ASP A 1 83 ? -11.060 7.533 1.116 1.00 92.44 83 ASP A O 1
ATOM 586 N N . ALA A 1 84 ? -10.074 5.839 2.191 1.00 93.50 84 ALA A N 1
ATOM 587 C CA . ALA A 1 84 ? -10.614 6.197 3.498 1.00 93.50 84 ALA A CA 1
ATOM 588 C C . ALA A 1 84 ? -10.086 7.560 3.966 1.00 93.50 84 ALA A C 1
ATOM 590 O O . ALA A 1 84 ? -10.848 8.361 4.510 1.00 93.50 84 ALA A O 1
ATOM 591 N N . HIS A 1 85 ? -8.810 7.856 3.712 1.00 95.06 85 HIS A N 1
ATOM 592 C CA . HIS A 1 85 ? -8.258 9.183 3.957 1.00 95.06 85 HIS A CA 1
ATOM 593 C C . HIS A 1 85 ? -8.985 10.258 3.137 1.00 95.06 85 HIS A C 1
ATOM 595 O O . HIS A 1 85 ? -9.409 11.265 3.700 1.00 95.06 85 HIS A O 1
ATOM 601 N N . ASP A 1 86 ? -9.219 10.014 1.844 1.00 92.19 86 ASP A N 1
ATOM 602 C CA . ASP A 1 86 ? -9.932 10.953 0.963 1.00 92.19 86 ASP A CA 1
ATOM 603 C C . ASP A 1 86 ? -11.398 11.157 1.374 1.00 92.19 86 ASP A C 1
ATOM 605 O O . ASP A 1 86 ? -11.977 12.216 1.131 1.00 92.19 86 ASP A O 1
ATOM 609 N N . LEU A 1 87 ? -11.994 10.167 2.042 1.00 91.50 87 LEU A N 1
ATOM 610 C CA . LEU A 1 87 ? -13.320 10.276 2.647 1.00 91.50 87 LEU A CA 1
ATOM 611 C C . LEU A 1 87 ? -13.317 11.062 3.972 1.00 91.50 87 LEU A C 1
ATOM 613 O O . LEU A 1 87 ? -14.386 11.489 4.398 1.00 91.50 87 LEU A O 1
ATOM 617 N N . GLY A 1 88 ? -12.160 11.295 4.604 1.00 93.50 88 GLY A N 1
ATOM 618 C CA . GLY A 1 88 ? -12.017 12.109 5.820 1.00 93.50 88 GLY A CA 1
ATOM 619 C C . GLY A 1 88 ? -11.624 11.347 7.092 1.00 93.50 88 GLY A C 1
ATOM 620 O O . GLY A 1 88 ? -11.699 11.909 8.187 1.00 93.50 88 GLY A O 1
ATOM 621 N N . TYR A 1 89 ? -11.214 10.081 6.987 1.00 95.62 89 TYR A N 1
ATOM 622 C CA . TYR A 1 89 ? -10.689 9.326 8.128 1.00 95.62 89 TYR A CA 1
ATOM 623 C C . TYR A 1 89 ? -9.258 9.737 8.496 1.00 95.62 89 TYR A C 1
ATOM 625 O O . TYR A 1 89 ? -8.428 10.031 7.634 1.00 95.62 89 TYR A O 1
ATOM 633 N N . ARG A 1 90 ? -8.928 9.650 9.790 1.00 96.50 90 ARG A N 1
ATOM 634 C CA . ARG A 1 90 ? -7.531 9.622 10.251 1.00 96.50 90 ARG A CA 1
ATOM 635 C C . ARG A 1 90 ? -7.033 8.187 10.154 1.00 96.50 90 ARG A C 1
ATOM 637 O O . ARG A 1 90 ? -7.447 7.351 10.953 1.00 96.50 90 ARG A O 1
ATOM 644 N N . VAL A 1 91 ? -6.207 7.897 9.155 1.00 97.81 91 VAL A N 1
ATOM 645 C CA . VAL A 1 91 ? -5.835 6.520 8.809 1.00 97.81 91 VAL A CA 1
ATOM 646 C C . VAL A 1 91 ? -4.403 6.213 9.226 1.00 97.81 91 VAL A C 1
ATOM 648 O O . VAL A 1 91 ? -3.497 6.949 8.856 1.00 97.81 91 VAL A O 1
ATOM 651 N N . THR A 1 92 ? -4.197 5.084 9.900 1.00 98.19 92 THR A N 1
ATOM 652 C CA . THR A 1 92 ? -2.874 4.477 10.107 1.00 98.19 92 THR A CA 1
ATOM 653 C C . THR A 1 92 ? -2.863 3.089 9.479 1.00 98.19 92 THR A C 1
ATOM 655 O O . THR A 1 92 ? -3.767 2.292 9.720 1.00 98.19 92 THR A O 1
ATOM 658 N N . VAL A 1 93 ? -1.842 2.774 8.686 1.00 97.81 93 VAL A N 1
ATOM 659 C CA . VAL A 1 93 ? -1.635 1.424 8.144 1.00 97.81 93 VAL A CA 1
ATOM 660 C C . VAL A 1 93 ? -0.611 0.697 9.008 1.00 97.81 93 VAL A C 1
ATOM 662 O O . VAL A 1 93 ? 0.423 1.270 9.340 1.00 97.81 93 VAL A O 1
ATOM 665 N N . VAL A 1 94 ? -0.870 -0.563 9.351 1.00 95.94 94 VAL A N 1
ATOM 666 C CA . VAL A 1 94 ? 0.057 -1.430 10.092 1.00 95.94 94 VAL A CA 1
ATOM 667 C C . VAL A 1 94 ? 0.354 -2.672 9.258 1.00 95.94 94 VAL A C 1
ATOM 669 O O . VAL A 1 94 ? -0.566 -3.369 8.834 1.00 95.94 94 VAL A O 1
ATOM 672 N N . GLU A 1 95 ? 1.631 -2.949 9.007 1.00 93.31 95 GLU A N 1
ATOM 673 C CA . GLU A 1 95 ? 2.106 -4.073 8.200 1.00 93.31 95 GLU A CA 1
ATOM 674 C C . GLU A 1 95 ? 3.166 -4.872 8.961 1.00 93.31 95 GLU A C 1
ATOM 676 O O . GLU A 1 95 ? 4.162 -4.322 9.429 1.00 93.31 95 GLU A O 1
ATOM 681 N N . ALA A 1 96 ? 2.960 -6.187 9.036 1.00 90.31 96 ALA A N 1
ATOM 682 C CA . ALA A 1 96 ? 3.843 -7.109 9.738 1.00 90.31 96 ALA A CA 1
ATOM 683 C C . ALA A 1 96 ? 5.199 -7.267 9.033 1.00 90.31 96 ALA A C 1
ATOM 685 O O . ALA A 1 96 ? 6.233 -7.430 9.677 1.00 90.31 96 ALA A O 1
ATOM 686 N N . GLU A 1 97 ? 5.211 -7.217 7.703 1.00 89.62 97 GLU A N 1
ATOM 687 C CA . GLU A 1 97 ? 6.428 -7.281 6.906 1.00 89.62 97 GLU A CA 1
ATOM 688 C C . GLU A 1 97 ? 7.203 -5.959 6.947 1.00 89.62 97 GLU A C 1
ATOM 690 O O . GLU A 1 97 ? 6.653 -4.871 7.106 1.00 89.62 97 GLU A O 1
ATOM 695 N N . ARG A 1 98 ? 8.521 -6.028 6.736 1.00 92.12 98 ARG A N 1
ATOM 696 C CA . ARG A 1 98 ? 9.410 -4.845 6.751 1.00 92.12 98 ARG A CA 1
ATOM 697 C C . ARG A 1 98 ? 9.200 -3.891 5.570 1.00 92.12 98 ARG A C 1
ATOM 699 O O . ARG A 1 98 ? 9.890 -2.883 5.466 1.00 92.12 98 ARG A O 1
ATOM 706 N N . THR A 1 99 ? 8.320 -4.238 4.638 1.00 92.44 99 THR A N 1
ATOM 707 C CA . THR A 1 99 ? 8.063 -3.468 3.426 1.00 92.44 99 THR A CA 1
ATOM 708 C C . THR A 1 99 ? 6.610 -3.628 3.002 1.00 92.44 99 THR A C 1
ATOM 710 O O . THR A 1 99 ? 6.004 -4.676 3.229 1.00 92.44 99 THR A O 1
ATOM 713 N N . VAL A 1 100 ? 6.060 -2.595 2.368 1.00 92.88 100 VAL A N 1
ATOM 714 C CA . VAL A 1 100 ? 4.729 -2.660 1.761 1.00 92.88 100 VAL A CA 1
ATOM 715 C C . VAL A 1 100 ? 4.757 -3.482 0.478 1.00 92.88 100 VAL A C 1
ATOM 717 O O . VAL A 1 100 ? 5.795 -3.587 -0.176 1.00 92.88 100 VAL A O 1
ATOM 720 N N . LEU A 1 101 ? 3.605 -4.037 0.086 1.00 89.19 101 LEU A N 1
ATOM 721 C CA . LEU A 1 101 ? 3.483 -4.890 -1.102 1.00 89.19 101 LEU A CA 1
ATOM 722 C C . LEU A 1 101 ? 4.588 -5.977 -1.168 1.00 89.19 101 LEU A C 1
ATOM 724 O O . LEU A 1 101 ? 5.261 -6.116 -2.200 1.00 89.19 101 LEU A O 1
ATOM 728 N N . PRO A 1 102 ? 4.806 -6.743 -0.079 1.00 81.50 102 PRO A N 1
ATOM 729 C CA . PRO A 1 102 ? 5.940 -7.651 0.044 1.00 81.50 102 PRO A CA 1
ATOM 730 C C . PRO A 1 102 ? 5.932 -8.704 -1.069 1.00 81.50 102 PRO A C 1
ATOM 732 O O . PRO A 1 102 ? 4.922 -9.351 -1.343 1.00 81.50 102 PRO A O 1
ATOM 735 N N . GLY A 1 103 ? 7.076 -8.859 -1.737 1.00 81.12 103 GLY A N 1
ATOM 736 C CA . GLY A 1 103 ? 7.245 -9.788 -2.860 1.00 81.12 103 GLY A CA 1
ATOM 737 C C . GLY A 1 103 ? 6.613 -9.337 -4.183 1.00 81.12 103 GLY A C 1
ATOM 738 O O . GLY A 1 103 ? 6.787 -10.026 -5.188 1.00 81.12 103 GLY A O 1
ATOM 739 N N . LEU A 1 104 ? 5.920 -8.193 -4.211 1.00 83.19 104 LEU A N 1
ATOM 740 C CA . LEU A 1 104 ? 5.286 -7.661 -5.417 1.00 83.19 104 LEU A CA 1
ATOM 741 C C . LEU A 1 104 ? 6.129 -6.572 -6.093 1.00 83.19 104 LEU A C 1
ATOM 743 O O . LEU A 1 104 ? 6.293 -6.598 -7.313 1.00 83.19 104 LEU A O 1
ATOM 747 N N . VAL A 1 105 ? 6.669 -5.632 -5.314 1.00 87.25 105 VAL A N 1
ATOM 748 C CA . VAL A 1 105 ? 7.427 -4.474 -5.819 1.00 87.25 105 VAL A CA 1
ATOM 749 C C . VAL A 1 105 ? 8.849 -4.433 -5.261 1.00 87.25 105 VAL A C 1
ATOM 751 O O . VAL A 1 105 ? 9.168 -5.085 -4.267 1.00 87.25 105 VAL A O 1
ATOM 754 N N . SER A 1 106 ? 9.721 -3.656 -5.903 1.00 88.62 106 SER A N 1
ATOM 755 C CA . SER A 1 106 ? 11.075 -3.405 -5.408 1.00 88.62 106 SER A CA 1
ATOM 756 C C . SER A 1 106 ? 11.105 -2.530 -4.146 1.00 88.62 106 SER A C 1
ATOM 758 O O . SER A 1 106 ? 10.185 -1.740 -3.932 1.00 88.62 106 SER A O 1
ATOM 760 N N . PRO A 1 107 ? 12.195 -2.578 -3.348 1.00 89.06 107 PRO A N 1
ATOM 761 C CA . PRO A 1 107 ? 12.360 -1.706 -2.183 1.00 89.06 107 PRO A CA 1
ATOM 762 C C . PRO A 1 107 ? 12.235 -0.211 -2.502 1.00 89.06 107 PRO A C 1
ATOM 764 O O . PRO A 1 107 ? 11.650 0.527 -1.719 1.00 89.06 107 PRO A O 1
ATOM 767 N N . ALA A 1 108 ? 12.730 0.232 -3.664 1.00 87.12 108 ALA A N 1
ATOM 768 C CA . ALA A 1 108 ? 12.612 1.625 -4.098 1.00 87.12 108 ALA A CA 1
ATOM 769 C C . ALA A 1 108 ? 11.150 2.019 -4.369 1.00 87.12 108 ALA A C 1
ATOM 771 O O . ALA A 1 108 ? 10.695 3.063 -3.908 1.00 87.12 108 ALA A O 1
ATOM 772 N N . THR A 1 109 ? 10.391 1.164 -5.063 1.00 92.62 109 THR A N 1
ATOM 773 C CA . THR A 1 109 ? 8.953 1.382 -5.286 1.00 92.62 109 THR A CA 1
ATOM 774 C C . THR A 1 109 ? 8.170 1.337 -3.971 1.00 92.62 109 THR A C 1
ATOM 776 O O . THR A 1 109 ? 7.268 2.143 -3.770 1.00 92.62 109 THR A O 1
ATOM 779 N N . ALA A 1 110 ? 8.515 0.426 -3.058 1.00 94.06 110 ALA A N 1
ATOM 780 C CA . ALA A 1 110 ? 7.886 0.346 -1.743 1.00 94.06 110 ALA A CA 1
ATOM 781 C C . ALA A 1 110 ? 8.142 1.609 -0.905 1.00 94.06 110 ALA A C 1
ATOM 783 O O . ALA A 1 110 ? 7.193 2.177 -0.370 1.00 94.06 110 ALA A O 1
ATOM 784 N N . ALA A 1 111 ? 9.394 2.074 -0.840 1.00 92.88 111 ALA A N 1
ATOM 785 C CA . ALA A 1 111 ? 9.765 3.309 -0.149 1.00 92.88 111 ALA A CA 1
ATOM 786 C C . ALA A 1 111 ? 9.019 4.517 -0.728 1.00 92.88 111 ALA A C 1
ATOM 788 O O . ALA A 1 111 ? 8.397 5.261 0.023 1.00 92.88 111 ALA A O 1
ATOM 789 N N . PHE A 1 112 ? 8.967 4.633 -2.062 1.00 94.75 112 PHE A N 1
ATOM 790 C CA . PHE A 1 112 ? 8.170 5.660 -2.730 1.00 94.75 112 PHE A CA 1
ATOM 791 C C . PHE A 1 112 ? 6.718 5.655 -2.238 1.00 94.75 112 PHE A C 1
ATOM 793 O O . PHE A 1 112 ? 6.188 6.695 -1.865 1.00 94.75 112 PHE A O 1
ATOM 800 N N . LEU A 1 113 ? 6.057 4.495 -2.213 1.00 95.06 113 LEU A N 1
ATOM 801 C CA . LEU A 1 113 ? 4.656 4.412 -1.795 1.00 95.06 113 LEU A CA 1
ATOM 802 C C . LEU A 1 113 ? 4.471 4.804 -0.327 1.00 95.06 113 LEU A C 1
ATOM 804 O O . LEU A 1 113 ? 3.556 5.570 -0.028 1.00 95.06 113 LEU A O 1
ATOM 808 N N . VAL A 1 114 ? 5.344 4.330 0.566 1.00 96.44 114 VAL A N 1
ATOM 809 C CA . VAL A 1 114 ? 5.330 4.714 1.988 1.00 96.44 114 VAL A CA 1
ATOM 810 C C . VAL A 1 114 ? 5.444 6.231 2.134 1.00 96.44 114 VAL A C 1
ATOM 812 O O . VAL A 1 114 ? 4.60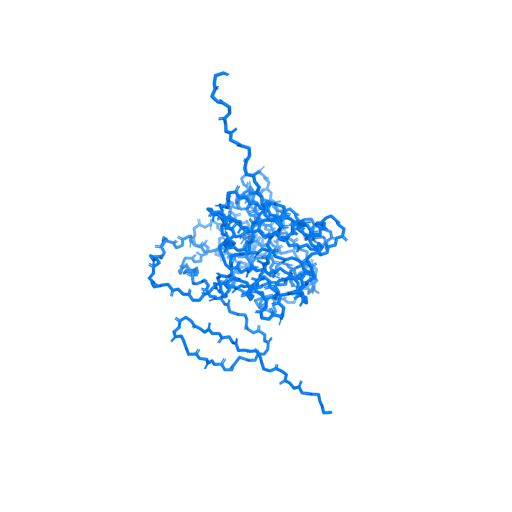4 6.835 2.801 1.00 96.44 114 VAL A O 1
ATOM 815 N N . ASP A 1 115 ? 6.399 6.856 1.444 1.00 95.00 115 ASP A N 1
ATOM 816 C CA . ASP A 1 115 ? 6.610 8.304 1.496 1.00 95.00 115 ASP A CA 1
ATOM 817 C C . ASP A 1 115 ? 5.388 9.078 0.983 1.00 95.00 115 ASP A C 1
ATOM 819 O O . ASP A 1 115 ? 4.976 10.071 1.587 1.00 95.00 115 ASP A O 1
ATOM 823 N N . ARG A 1 116 ? 4.758 8.626 -0.111 1.00 95.50 116 ARG A N 1
ATOM 824 C CA . ARG A 1 116 ? 3.564 9.292 -0.664 1.00 95.50 116 ARG A CA 1
ATOM 825 C C . ARG A 1 116 ? 2.329 9.125 0.217 1.00 95.50 116 ARG A C 1
ATOM 827 O O . ARG A 1 116 ? 1.537 10.061 0.311 1.00 95.50 116 ARG A O 1
ATOM 834 N N . HIS A 1 117 ? 2.163 7.986 0.886 1.00 97.19 117 HIS A N 1
ATOM 835 C CA . HIS A 1 117 ? 1.113 7.822 1.895 1.00 97.19 117 HIS A CA 1
ATOM 836 C C . HIS A 1 117 ? 1.367 8.722 3.112 1.00 97.19 117 HIS A C 1
ATOM 838 O O . HIS A 1 117 ? 0.474 9.470 3.519 1.00 97.19 117 HIS A O 1
ATOM 844 N N . ALA A 1 118 ? 2.597 8.743 3.630 1.00 95.75 118 ALA A N 1
ATOM 845 C CA . ALA A 1 118 ? 2.974 9.578 4.767 1.00 95.75 118 ALA A CA 1
ATOM 846 C C . ALA A 1 118 ? 2.803 11.079 4.473 1.00 95.75 118 ALA A C 1
ATOM 848 O O . ALA A 1 118 ? 2.271 11.809 5.307 1.00 95.75 118 ALA A O 1
ATOM 849 N N . ALA A 1 119 ? 3.158 11.536 3.267 1.00 95.12 119 ALA A N 1
ATOM 850 C CA . ALA A 1 119 ? 2.972 12.923 2.831 1.00 95.12 119 ALA A CA 1
ATOM 851 C C . ALA A 1 119 ? 1.496 13.363 2.783 1.00 95.12 119 ALA A C 1
ATOM 853 O O . ALA A 1 119 ? 1.205 14.555 2.852 1.00 95.12 119 ALA A O 1
ATOM 854 N N . ARG A 1 120 ? 0.558 12.411 2.695 1.00 95.12 120 ARG A N 1
ATOM 855 C CA . ARG A 1 120 ? -0.890 12.653 2.796 1.00 95.12 120 ARG A CA 1
ATOM 856 C C . ARG A 1 120 ? -1.406 12.547 4.233 1.00 95.12 120 ARG A C 1
ATOM 858 O O . ARG A 1 120 ? -2.600 12.643 4.458 1.00 95.12 120 ARG A O 1
ATOM 865 N N . GLY A 1 121 ? -0.537 12.334 5.220 1.00 96.00 121 GLY A N 1
ATOM 866 C CA . GLY A 1 121 ? -0.945 12.117 6.608 1.00 96.00 121 GLY A CA 1
ATOM 867 C C . GLY A 1 121 ? -1.475 10.708 6.883 1.00 96.00 121 GLY A C 1
ATOM 868 O O . GLY A 1 121 ? -2.196 10.522 7.860 1.00 96.00 121 GLY A O 1
ATOM 869 N N . VAL A 1 122 ? -1.123 9.726 6.045 1.00 98.00 122 VAL A N 1
ATOM 870 C CA . VAL A 1 122 ? -1.420 8.302 6.256 1.00 98.00 122 VAL A CA 1
ATOM 871 C C . VAL A 1 122 ? -0.121 7.582 6.638 1.00 98.00 122 VAL A C 1
ATOM 873 O O . VAL A 1 122 ? 0.588 7.094 5.755 1.00 98.00 122 VAL A O 1
ATOM 876 N N . PRO A 1 123 ? 0.262 7.547 7.928 1.00 97.06 123 PRO A N 1
ATOM 877 C CA . PRO A 1 123 ? 1.440 6.806 8.364 1.00 97.06 123 PRO A CA 1
ATOM 878 C C . PRO A 1 123 ? 1.303 5.307 8.070 1.00 97.06 123 PRO A C 1
ATOM 880 O O . PRO A 1 123 ? 0.237 4.716 8.258 1.00 97.06 123 PRO A O 1
ATOM 883 N N . VAL A 1 124 ? 2.409 4.691 7.647 1.00 97.69 124 VAL A N 1
ATOM 884 C CA . VAL A 1 124 ? 2.513 3.249 7.394 1.00 97.69 124 VAL A CA 1
ATOM 885 C C . VAL A 1 124 ? 3.577 2.654 8.314 1.00 97.69 124 VAL A C 1
ATOM 887 O O . VAL A 1 124 ? 4.766 2.920 8.156 1.00 97.69 124 VAL A O 1
ATOM 890 N N . LEU A 1 125 ? 3.144 1.854 9.284 1.00 96.25 125 LEU A N 1
ATOM 891 C CA . LEU A 1 125 ? 3.988 1.196 10.277 1.00 96.25 125 LEU A CA 1
ATOM 892 C C . LEU A 1 125 ? 4.361 -0.207 9.780 1.00 96.25 125 LEU A C 1
ATOM 894 O O . LEU A 1 125 ? 3.627 -1.166 10.002 1.00 96.25 125 LEU A O 1
ATOM 898 N N . THR A 1 126 ? 5.475 -0.321 9.055 1.00 95.56 126 THR A N 1
ATOM 899 C CA . THR A 1 126 ? 6.015 -1.610 8.581 1.00 95.56 126 THR A CA 1
ATOM 900 C C . THR A 1 126 ? 6.831 -2.319 9.660 1.00 95.56 126 THR A C 1
ATOM 902 O O . THR A 1 126 ? 7.424 -1.668 10.518 1.00 95.56 126 THR A O 1
ATOM 905 N N . GLY A 1 127 ? 6.947 -3.644 9.578 1.00 92.56 127 GLY A N 1
ATOM 906 C CA . GLY A 1 127 ? 7.648 -4.460 10.568 1.00 92.56 127 GLY A CA 1
ATOM 907 C C . GLY A 1 127 ? 6.966 -4.443 11.935 1.00 92.56 127 GLY A C 1
ATOM 908 O O . GLY A 1 127 ? 7.644 -4.622 12.939 1.00 92.56 127 GLY A O 1
ATOM 909 N N . THR A 1 128 ? 5.665 -4.144 11.966 1.00 93.69 128 THR A N 1
ATOM 910 C CA . THR A 1 128 ? 4.860 -3.990 13.178 1.00 93.69 128 THR A CA 1
ATOM 911 C C . THR A 1 128 ? 3.667 -4.930 13.091 1.00 93.69 128 THR A C 1
ATOM 913 O O . THR A 1 128 ? 2.875 -4.873 12.150 1.00 93.69 128 THR A O 1
ATOM 916 N N . VAL A 1 129 ? 3.525 -5.807 14.075 1.00 90.56 129 VAL A N 1
ATOM 917 C CA . VAL A 1 129 ? 2.456 -6.803 14.129 1.00 90.56 129 VAL A CA 1
ATOM 918 C C . VAL A 1 129 ? 1.373 -6.320 15.078 1.00 90.56 129 VAL A C 1
ATOM 920 O O . VAL A 1 129 ? 1.654 -6.011 16.231 1.00 90.56 129 VAL A O 1
ATOM 923 N N . VAL A 1 130 ? 0.119 -6.304 14.620 1.00 91.62 130 VAL A N 1
ATOM 924 C CA . VAL A 1 130 ? -1.033 -6.167 15.522 1.00 91.62 130 VAL A CA 1
ATOM 925 C C . VAL A 1 130 ? -1.195 -7.465 16.304 1.00 91.62 130 VAL A C 1
ATOM 927 O O . VAL A 1 130 ? -1.440 -8.519 15.716 1.00 91.62 130 VAL A O 1
ATOM 930 N N . THR A 1 131 ? -1.066 -7.389 17.624 1.00 91.56 131 THR A N 1
ATOM 931 C CA . THR A 1 131 ? -1.158 -8.548 18.524 1.00 91.56 131 THR A CA 1
ATOM 932 C C . THR A 1 131 ? -2.562 -8.719 19.092 1.00 91.56 131 THR A C 1
ATOM 934 O O . THR A 1 131 ? -2.993 -9.847 19.330 1.00 91.56 131 THR A O 1
ATOM 937 N N . ARG A 1 132 ? -3.293 -7.613 19.273 1.00 92.50 132 ARG A N 1
ATOM 938 C CA . ARG A 1 132 ? -4.647 -7.599 19.832 1.00 92.50 132 ARG A CA 1
ATOM 939 C C . ARG A 1 132 ? -5.423 -6.365 19.383 1.00 92.50 132 ARG A C 1
ATOM 941 O O . ARG A 1 132 ? -4.867 -5.274 19.286 1.00 92.50 132 ARG A O 1
ATOM 948 N N . VAL A 1 133 ? -6.723 -6.518 19.157 1.00 94.44 133 VAL A N 1
ATOM 949 C CA . VAL A 1 133 ? -7.662 -5.394 19.068 1.00 94.44 133 VAL A CA 1
ATOM 950 C C . VAL A 1 133 ? -8.178 -5.100 20.473 1.00 94.44 133 VAL A C 1
ATOM 952 O O . VAL A 1 133 ? -8.714 -5.985 21.138 1.00 94.44 133 VAL A O 1
ATOM 955 N N . VAL A 1 134 ? -8.018 -3.866 20.939 1.00 97.00 134 VAL A N 1
ATOM 956 C CA . VAL A 1 134 ? -8.484 -3.451 22.267 1.00 97.00 134 VAL A CA 1
ATOM 957 C C . VAL A 1 134 ? -9.825 -2.738 22.162 1.00 97.00 134 VAL A C 1
ATOM 959 O O . VAL A 1 134 ? -10.108 -2.043 21.181 1.00 97.00 134 VAL A O 1
ATOM 962 N N . GLY A 1 135 ? -10.665 -2.914 23.181 1.00 96.12 135 GLY A N 1
ATOM 963 C CA . GLY A 1 135 ? -12.006 -2.350 23.194 1.00 96.12 135 GLY A CA 1
ATOM 964 C C . GLY A 1 135 ? -12.490 -1.908 24.565 1.00 96.12 135 GLY A C 1
ATOM 965 O O . GLY A 1 135 ? -12.018 -2.386 25.595 1.00 96.12 135 GLY A O 1
ATOM 966 N N . ALA A 1 136 ? -13.473 -1.014 24.544 1.00 96.38 136 ALA A N 1
ATOM 967 C CA . ALA A 1 136 ? -14.252 -0.561 25.687 1.00 96.38 136 ALA A CA 1
ATOM 968 C C . ALA A 1 136 ? -15.740 -0.658 25.324 1.00 96.38 136 ALA A C 1
ATOM 970 O O . ALA A 1 136 ? -16.119 -0.402 24.180 1.00 96.38 136 ALA A O 1
ATOM 971 N N . ASP A 1 137 ? -16.579 -1.093 26.265 1.00 95.50 137 ASP A N 1
ATOM 972 C CA . ASP A 1 137 ? -18.028 -1.262 26.057 1.00 95.50 137 ASP A CA 1
ATOM 973 C C . ASP A 1 137 ? -18.391 -2.090 24.803 1.00 95.50 137 ASP A C 1
ATOM 975 O O . ASP A 1 137 ? -19.359 -1.814 24.092 1.00 95.50 137 ASP A O 1
ATOM 979 N N . GLY A 1 138 ? -17.576 -3.109 24.499 1.00 92.31 138 GLY A N 1
ATOM 980 C CA . GLY A 1 138 ? -17.759 -3.997 23.344 1.00 92.31 138 GLY A CA 1
ATOM 981 C C . GLY A 1 138 ? -17.409 -3.384 21.980 1.00 92.31 138 GLY A C 1
ATOM 982 O O . GLY A 1 138 ? -17.668 -4.012 20.950 1.00 92.31 138 GLY A O 1
ATOM 983 N N . ARG A 1 139 ? -16.822 -2.183 21.947 1.00 93.44 139 ARG A N 1
ATOM 984 C CA . ARG A 1 139 ? -16.388 -1.484 20.728 1.00 93.44 139 ARG A CA 1
ATOM 985 C C . ARG A 1 139 ? -14.881 -1.301 20.691 1.00 93.44 139 ARG A C 1
ATOM 987 O O . ARG A 1 139 ? -14.244 -1.205 21.733 1.00 93.44 139 ARG A O 1
ATOM 994 N N . VAL A 1 140 ? -14.328 -1.240 19.484 1.00 95.06 140 VAL A N 1
ATOM 995 C CA . VAL A 1 140 ? -12.911 -0.944 19.246 1.00 95.06 140 VAL A CA 1
ATOM 996 C C . VAL A 1 140 ? -12.545 0.430 19.814 1.00 95.06 140 VAL A C 1
ATOM 998 O O . VAL A 1 140 ? -13.279 1.396 19.616 1.00 95.06 140 VAL A O 1
ATOM 1001 N N . VAL A 1 141 ? -11.397 0.499 20.489 1.00 97.06 141 VAL A N 1
ATOM 1002 C CA . VAL A 1 141 ? -10.737 1.760 20.885 1.00 97.06 141 VAL A CA 1
ATOM 1003 C C . VAL A 1 141 ? -9.285 1.844 20.397 1.00 97.06 141 VAL A C 1
ATOM 1005 O O . VAL A 1 141 ? -8.681 2.914 20.402 1.00 97.06 141 VAL A O 1
ATOM 1008 N N . GLY A 1 142 ? -8.721 0.739 19.901 1.00 97.06 142 GLY A N 1
ATOM 1009 C CA . GLY A 1 142 ? -7.382 0.719 19.325 1.00 97.06 142 GLY A CA 1
ATOM 1010 C C . GLY A 1 142 ? -6.887 -0.675 18.969 1.00 97.06 142 GLY A C 1
ATOM 1011 O O . GLY A 1 142 ? -7.611 -1.668 19.069 1.00 97.06 142 GLY A O 1
ATOM 1012 N N . VAL A 1 143 ? -5.617 -0.746 18.583 1.00 96.62 143 VAL A N 1
ATOM 1013 C CA . VAL A 1 143 ? -4.875 -2.000 18.420 1.00 96.62 143 VAL A CA 1
ATOM 1014 C C . VAL A 1 143 ? -3.570 -1.954 19.199 1.00 96.62 143 VAL A C 1
ATOM 1016 O O . VAL A 1 143 ? -2.859 -0.953 19.171 1.00 96.62 143 VAL A O 1
ATOM 1019 N N . GLU A 1 144 ? -3.241 -3.044 19.878 1.00 97.12 144 GLU A N 1
ATOM 1020 C CA . GLU A 1 144 ? -1.914 -3.259 20.448 1.00 97.12 144 GLU A CA 1
ATOM 1021 C C . GLU A 1 144 ? -0.975 -3.832 19.398 1.00 97.12 144 GLU A C 1
ATOM 1023 O O . GLU A 1 144 ? -1.383 -4.619 18.533 1.00 97.12 144 GLU A O 1
ATOM 1028 N N . THR A 1 145 ? 0.294 -3.447 19.492 1.00 94.94 145 THR A N 1
ATOM 1029 C CA . THR A 1 145 ? 1.338 -3.918 18.587 1.00 94.94 145 THR A CA 1
ATOM 1030 C C . THR A 1 145 ? 2.489 -4.579 19.336 1.00 94.94 145 THR A C 1
ATOM 1032 O O . THR A 1 145 ? 2.694 -4.362 20.532 1.00 94.94 145 THR A O 1
ATOM 1035 N N . ASP A 1 146 ? 3.267 -5.390 18.625 1.00 92.69 146 ASP A N 1
ATOM 1036 C CA . ASP A 1 146 ? 4.500 -6.000 19.138 1.00 92.69 146 ASP A CA 1
ATOM 1037 C C . ASP A 1 146 ? 5.629 -4.986 19.400 1.00 92.69 146 ASP A C 1
ATOM 1039 O O . ASP A 1 146 ? 6.541 -5.269 20.176 1.00 92.69 146 ASP A O 1
ATOM 1043 N N . ALA A 1 147 ? 5.537 -3.785 18.823 1.00 91.12 147 ALA A N 1
ATOM 1044 C CA . ALA A 1 147 ? 6.395 -2.645 19.145 1.00 91.12 147 ALA A CA 1
ATOM 1045 C C . ALA A 1 147 ? 6.090 -2.030 20.529 1.00 91.12 147 ALA A C 1
ATOM 1047 O O . ALA A 1 147 ? 6.862 -1.204 21.021 1.00 91.12 147 ALA A O 1
ATOM 1048 N N . GLY A 1 148 ? 4.991 -2.448 21.165 1.00 87.56 148 GLY A N 1
ATOM 1049 C CA . GLY A 1 148 ? 4.504 -1.918 22.431 1.00 87.56 148 GLY A CA 1
ATOM 1050 C C . GLY A 1 148 ? 3.586 -0.705 22.256 1.00 87.56 148 GLY A C 1
ATOM 1051 O O . GLY A 1 148 ? 3.734 0.100 21.338 1.00 87.56 148 GLY A O 1
ATOM 1052 N N . GLY A 1 149 ? 2.634 -0.563 23.180 1.00 90.56 149 GLY A N 1
ATOM 1053 C CA . GLY A 1 149 ? 1.645 0.516 23.173 1.00 90.56 149 GLY A CA 1
ATOM 1054 C C . GLY A 1 149 ? 0.385 0.205 22.359 1.00 90.56 149 GLY A C 1
ATOM 1055 O O . GLY A 1 149 ? 0.187 -0.913 21.881 1.00 90.56 149 GLY A O 1
ATOM 1056 N N . VAL A 1 150 ? -0.481 1.215 22.245 1.00 96.62 150 VAL A N 1
ATOM 1057 C CA . VAL A 1 150 ? -1.774 1.145 21.552 1.00 96.62 150 VAL A CA 1
ATOM 1058 C C . VAL A 1 150 ? -1.812 2.194 20.445 1.00 96.62 150 VAL A C 1
ATOM 1060 O O . VAL A 1 150 ? -1.559 3.375 20.684 1.00 96.62 150 VAL A O 1
ATOM 1063 N N . VAL A 1 151 ? -2.157 1.766 19.232 1.00 97.38 151 VAL A N 1
ATOM 1064 C CA . VAL A 1 151 ? -2.562 2.662 18.147 1.00 97.38 151 VAL A CA 1
ATOM 1065 C C . VAL A 1 151 ? -4.066 2.874 18.261 1.00 97.38 151 VAL A C 1
ATOM 1067 O O . VAL A 1 151 ? -4.859 1.977 17.979 1.00 97.38 151 VAL A O 1
ATOM 1070 N N . GLU A 1 152 ? -4.447 4.067 18.702 1.00 97.19 152 GLU A N 1
ATOM 1071 C CA . GLU A 1 152 ? -5.835 4.473 18.918 1.00 97.19 152 GLU A CA 1
ATOM 1072 C C . GLU A 1 152 ? -6.671 4.394 17.630 1.00 97.19 152 GLU A C 1
ATOM 1074 O O . GLU A 1 152 ? -6.298 4.963 16.600 1.00 97.19 152 GLU A O 1
ATOM 1079 N N . ALA A 1 153 ? -7.840 3.757 17.700 1.00 96.75 153 ALA A N 1
ATOM 1080 C CA . ALA A 1 153 ? -8.704 3.514 16.548 1.00 96.75 153 ALA A CA 1
ATOM 1081 C C . ALA A 1 153 ? -10.175 3.416 16.964 1.00 96.75 153 ALA A C 1
ATOM 1083 O O . ALA A 1 153 ? -10.490 2.798 17.969 1.00 96.75 153 ALA A O 1
ATOM 1084 N N . ASP A 1 154 ? -11.084 3.955 16.158 1.00 94.94 154 ASP A N 1
ATOM 1085 C CA . ASP A 1 154 ? -12.528 3.732 16.314 1.00 94.94 154 ASP A CA 1
ATOM 1086 C C . ASP A 1 154 ? -13.008 2.601 15.379 1.00 94.94 154 ASP A C 1
ATOM 1088 O O . ASP A 1 154 ? -14.060 1.997 15.588 1.00 94.94 154 ASP A O 1
ATOM 1092 N N . LEU A 1 155 ? -12.221 2.305 14.335 1.00 94.88 155 LEU A N 1
ATOM 1093 C CA . LEU A 1 155 ? -12.425 1.221 13.378 1.00 94.88 155 LEU A CA 1
ATOM 1094 C C . LEU A 1 155 ? -11.105 0.509 13.077 1.00 94.88 155 LEU A C 1
ATOM 1096 O O . LEU A 1 155 ? -10.055 1.144 12.967 1.00 94.88 155 LEU A O 1
ATOM 1100 N N . VAL A 1 156 ? -11.174 -0.803 12.852 1.00 93.56 156 VAL A N 1
ATOM 1101 C CA . VAL A 1 156 ? -10.036 -1.610 12.391 1.00 93.56 156 VAL A CA 1
ATOM 1102 C C . VAL A 1 156 ? -10.459 -2.402 11.165 1.00 93.56 156 VAL A C 1
ATOM 1104 O O . VAL A 1 156 ? -11.372 -3.217 11.243 1.00 93.56 156 VAL A O 1
ATOM 1107 N N . ALA A 1 157 ? -9.792 -2.190 10.035 1.00 92.00 157 ALA A N 1
ATOM 1108 C CA . ALA A 1 157 ? -10.030 -2.935 8.807 1.00 92.00 157 ALA A CA 1
ATOM 1109 C C . ALA A 1 157 ? -8.890 -3.923 8.554 1.00 92.00 157 ALA A C 1
ATOM 1111 O O . ALA A 1 157 ? -7.766 -3.531 8.244 1.00 92.00 157 ALA A O 1
ATOM 1112 N N . PHE A 1 158 ? -9.188 -5.216 8.636 1.00 89.06 158 PHE A N 1
ATOM 1113 C CA . PHE A 1 158 ? -8.252 -6.255 8.224 1.00 89.06 158 PHE A CA 1
ATOM 1114 C C . PHE A 1 158 ? -8.341 -6.457 6.709 1.00 89.06 158 PHE A C 1
ATOM 1116 O O . PHE A 1 158 ? -9.415 -6.733 6.160 1.00 89.06 158 PHE A O 1
ATOM 1123 N N . THR A 1 159 ? -7.197 -6.327 6.039 1.00 84.25 159 THR A N 1
ATOM 1124 C CA . THR A 1 159 ? -7.045 -6.585 4.594 1.00 84.25 159 THR A CA 1
ATOM 1125 C C . THR A 1 159 ? -6.126 -7.766 4.298 1.00 84.25 159 THR A C 1
ATOM 1127 O O . THR A 1 159 ? -6.011 -8.208 3.154 1.00 84.25 159 THR A O 1
ATOM 1130 N N . CYS A 1 160 ? -5.507 -8.322 5.339 1.00 68.50 160 CYS A N 1
ATOM 1131 C CA . CYS A 1 160 ? -4.793 -9.585 5.299 1.00 68.50 160 CYS A CA 1
ATOM 1132 C C . CYS A 1 160 ? -5.747 -10.762 5.594 1.00 68.50 160 CYS A C 1
ATOM 1134 O O . CYS A 1 160 ? -6.536 -10.727 6.535 1.00 68.50 160 CYS A O 1
ATOM 1136 N N . GLY A 1 161 ? -5.671 -11.812 4.774 1.00 51.16 161 GLY A N 1
ATOM 1137 C CA . GLY A 1 161 ? -6.138 -13.162 5.118 1.00 51.16 161 GLY A CA 1
ATOM 1138 C C . GLY A 1 161 ? -4.930 -14.068 5.399 1.00 51.16 161 GLY A C 1
ATOM 1139 O O . GLY A 1 161 ? -3.793 -13.627 5.187 1.00 51.16 161 GLY A O 1
ATOM 1140 N N . PRO A 1 162 ? -5.104 -15.330 5.843 1.00 39.59 162 PRO A N 1
ATOM 1141 C CA . PRO A 1 162 ? -4.006 -16.276 5.923 1.00 39.59 162 PRO A CA 1
ATOM 1142 C C . PRO A 1 162 ? -3.344 -16.352 4.552 1.00 39.59 162 PRO A C 1
ATOM 1144 O O . PRO A 1 162 ? -4.022 -16.357 3.520 1.00 39.59 162 PRO A O 1
ATOM 1147 N N . ARG A 1 163 ? -2.010 -16.431 4.543 1.00 43.62 163 ARG A N 1
ATOM 1148 C CA . ARG A 1 163 ? -1.267 -16.815 3.343 1.00 43.62 163 ARG A CA 1
ATOM 1149 C C . ARG A 1 163 ? -1.889 -18.116 2.838 1.00 43.62 163 ARG A C 1
ATOM 1151 O O . ARG A 1 163 ? -1.722 -19.145 3.492 1.00 43.62 163 ARG A O 1
ATOM 1158 N N . ALA A 1 164 ? -2.598 -18.096 1.708 1.00 37.53 164 ALA A N 1
ATOM 1159 C CA . ALA A 1 164 ? -2.898 -19.352 1.043 1.00 37.53 164 ALA A CA 1
ATOM 1160 C C . ALA A 1 164 ? -1.573 -20.059 0.792 1.00 37.53 164 ALA A C 1
ATOM 1162 O O . ALA A 1 164 ? -0.628 -19.483 0.243 1.00 37.53 164 ALA A O 1
ATOM 1163 N N . ALA A 1 165 ? -1.499 -21.307 1.241 1.00 33.41 165 ALA A N 1
ATOM 1164 C CA . ALA A 1 165 ? -0.416 -22.190 0.880 1.00 33.41 165 ALA A CA 1
ATOM 1165 C C . ALA A 1 165 ? -0.381 -22.266 -0.650 1.00 33.41 165 ALA A C 1
ATOM 1167 O O . ALA A 1 165 ? -1.311 -22.778 -1.262 1.00 33.41 165 ALA A O 1
ATOM 1168 N N . HIS A 1 166 ? 0.666 -21.681 -1.235 1.00 35.00 166 HIS A N 1
ATOM 1169 C CA . HIS A 1 166 ? 1.124 -21.814 -2.617 1.00 35.00 166 HIS A CA 1
ATOM 1170 C C . HIS A 1 166 ? 0.166 -22.583 -3.541 1.00 35.00 166 HIS A C 1
ATOM 1172 O O . HIS A 1 166 ? 0.270 -23.804 -3.686 1.00 35.00 166 HIS A O 1
ATOM 1178 N N . ALA A 1 167 ? -0.731 -21.867 -4.224 1.00 35.34 167 ALA A N 1
ATOM 1179 C CA . ALA A 1 167 ? -1.412 -22.435 -5.377 1.00 35.34 167 ALA A CA 1
ATOM 1180 C C . ALA A 1 167 ? -0.342 -22.879 -6.390 1.00 35.34 167 ALA A C 1
ATOM 1182 O O . ALA A 1 167 ? 0.478 -22.076 -6.843 1.00 35.34 167 ALA A O 1
ATOM 1183 N N . ARG A 1 168 ? -0.312 -24.178 -6.713 1.00 32.53 168 ARG A N 1
ATOM 1184 C CA . ARG A 1 168 ? 0.606 -24.730 -7.719 1.00 32.53 168 ARG A CA 1
ATOM 1185 C C . ARG A 1 168 ? 0.390 -23.992 -9.046 1.00 32.53 168 ARG A C 1
ATOM 1187 O O . ARG A 1 168 ? -0.754 -23.930 -9.503 1.00 32.53 168 ARG A O 1
ATOM 1194 N N . PRO A 1 169 ? 1.440 -23.469 -9.705 1.00 36.38 169 PRO A N 1
ATOM 1195 C CA . PRO A 1 169 ? 1.265 -22.848 -11.006 1.00 36.38 169 PRO A CA 1
ATOM 1196 C C . PRO A 1 169 ? 0.852 -23.929 -12.007 1.00 36.38 169 PRO A C 1
ATOM 1198 O O . PRO A 1 169 ? 1.632 -24.822 -12.332 1.00 36.38 169 PRO A O 1
ATOM 1201 N N . SER A 1 170 ? -0.387 -23.857 -12.493 1.00 36.72 170 SER A N 1
ATOM 1202 C CA . SER A 1 170 ? -0.829 -24.622 -13.654 1.00 36.72 170 SER A CA 1
ATOM 1203 C C . SER A 1 170 ? -0.995 -23.685 -14.854 1.00 36.72 170 SER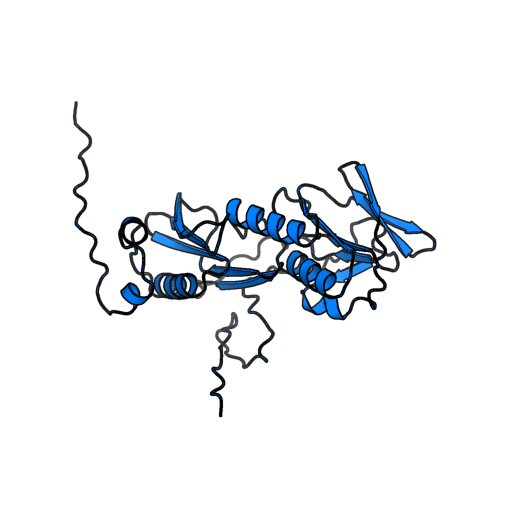 A C 1
ATOM 1205 O O . SER A 1 170 ? -1.720 -22.691 -14.814 1.00 36.72 170 SER A O 1
ATOM 1207 N N . VAL A 1 171 ? -0.280 -24.057 -15.920 1.00 43.88 171 VAL A N 1
ATOM 1208 C CA . VAL A 1 171 ? -0.304 -23.533 -17.295 1.00 43.88 171 VAL A CA 1
ATOM 1209 C C . VAL A 1 171 ? 0.318 -22.141 -17.515 1.00 43.88 171 VAL A C 1
ATOM 1211 O O . VAL A 1 171 ? 0.057 -21.162 -16.820 1.00 43.88 171 VAL A O 1
ATOM 1214 N N . ARG A 1 172 ? 1.163 -22.068 -18.553 1.00 42.69 172 ARG A N 1
ATOM 1215 C CA . ARG A 1 172 ? 1.833 -20.870 -19.078 1.00 42.69 172 ARG A CA 1
ATOM 1216 C C . ARG A 1 172 ? 0.790 -19.844 -19.536 1.00 42.69 172 ARG A C 1
ATOM 1218 O O . ARG A 1 172 ? 0.155 -20.023 -20.570 1.00 42.69 172 ARG A O 1
ATOM 1225 N N . ARG A 1 173 ? 0.620 -18.779 -18.754 1.00 51.50 173 ARG A N 1
ATOM 1226 C CA . ARG A 1 173 ? -0.331 -17.687 -19.013 1.00 51.50 173 ARG A CA 1
ATOM 1227 C C . ARG A 1 173 ? 0.292 -16.555 -19.844 1.00 51.50 173 ARG A C 1
ATOM 1229 O O . ARG A 1 173 ? 1.521 -16.439 -19.873 1.00 51.50 173 ARG A O 1
ATOM 1236 N N . PRO A 1 174 ? -0.534 -15.722 -20.512 1.00 57.53 174 PRO A N 1
ATOM 1237 C CA . PRO A 1 174 ? -0.096 -14.429 -21.045 1.00 57.53 174 PRO A CA 1
ATOM 1238 C C . PRO A 1 174 ? 0.617 -13.606 -19.964 1.00 57.53 174 PRO A C 1
ATOM 1240 O O . PRO A 1 174 ? 0.369 -13.813 -18.775 1.00 57.53 174 PRO A O 1
ATOM 1243 N N . THR A 1 175 ? 1.495 -12.683 -20.375 1.00 62.19 175 THR A N 1
ATOM 1244 C CA . THR A 1 175 ? 2.261 -11.813 -19.467 1.00 62.19 175 THR A CA 1
ATOM 1245 C C . THR A 1 175 ? 1.330 -11.213 -18.407 1.00 62.19 175 THR A C 1
ATOM 1247 O O . THR A 1 175 ? 0.451 -10.420 -18.767 1.00 62.19 175 THR A O 1
ATOM 1250 N N . PRO A 1 176 ? 1.475 -11.592 -17.122 1.00 73.00 176 PRO A N 1
ATOM 1251 C CA . PRO A 1 176 ? 0.609 -11.080 -16.074 1.00 73.00 176 PRO A CA 1
ATOM 1252 C C . PRO A 1 176 ? 0.846 -9.581 -15.955 1.00 73.00 176 PRO A C 1
ATOM 1254 O O . PRO A 1 176 ? 1.983 -9.124 -16.046 1.00 73.00 176 PRO A O 1
ATOM 1257 N N . TRP A 1 177 ? -0.217 -8.810 -15.786 1.00 77.75 177 TRP A N 1
ATOM 1258 C CA . TRP A 1 177 ? -0.106 -7.382 -15.546 1.00 77.75 177 TRP A CA 1
ATOM 1259 C C . TRP A 1 177 ? -1.178 -6.944 -14.562 1.00 77.75 177 TRP A C 1
ATOM 1261 O O . TRP A 1 177 ? -2.260 -7.530 -14.509 1.00 77.75 177 TRP A O 1
ATOM 1271 N N . LEU A 1 178 ? -0.865 -5.907 -13.796 1.00 84.94 178 LEU A N 1
ATOM 1272 C CA . LEU A 1 178 ? -1.779 -5.270 -12.859 1.00 84.94 178 LEU A CA 1
ATOM 1273 C C . LEU A 1 178 ? -1.518 -3.768 -12.824 1.00 84.94 178 LEU A C 1
ATOM 1275 O O . LEU A 1 178 ? -0.484 -3.279 -13.286 1.00 84.94 178 LEU A O 1
ATOM 1279 N N . TRP A 1 179 ? -2.467 -3.035 -12.262 1.00 85.44 179 TRP A N 1
ATOM 1280 C CA . TRP A 1 179 ? -2.257 -1.652 -11.866 1.00 85.44 179 TRP A CA 1
ATOM 1281 C C . TRP A 1 179 ? -2.877 -1.406 -10.494 1.00 85.44 179 TRP A C 1
ATOM 1283 O O . TRP A 1 179 ? -3.551 -2.272 -9.953 1.00 85.44 179 TRP A O 1
ATOM 1293 N N . SER A 1 180 ? -2.599 -0.257 -9.911 1.00 84.94 180 SER A N 1
ATOM 1294 C CA . SER A 1 180 ? -3.197 0.192 -8.663 1.00 84.94 180 SER A CA 1
ATOM 1295 C C . SER A 1 180 ? -3.145 1.708 -8.626 1.00 84.94 180 SER A C 1
ATOM 1297 O O . SER A 1 180 ? -2.257 2.318 -9.235 1.00 84.94 180 SER A O 1
ATOM 1299 N N . ARG A 1 181 ? -4.127 2.324 -7.971 1.00 87.81 181 ARG A N 1
ATOM 1300 C CA . ARG A 1 181 ? -4.104 3.760 -7.688 1.00 87.81 181 ARG A CA 1
ATOM 1301 C C . ARG A 1 181 ? -4.180 3.970 -6.195 1.00 87.81 181 ARG A C 1
ATOM 1303 O O . ARG A 1 181 ? -5.177 3.627 -5.577 1.00 87.81 181 ARG A O 1
ATOM 1310 N N . GLN A 1 182 ? -3.139 4.576 -5.652 1.00 87.44 182 GLN A N 1
ATOM 1311 C CA . GLN A 1 182 ? -3.009 4.815 -4.224 1.00 87.44 182 GLN A CA 1
ATOM 1312 C C . GLN A 1 182 ? -2.147 6.048 -3.993 1.00 87.44 182 GLN A C 1
ATOM 1314 O O . GLN A 1 182 ? -1.253 6.349 -4.787 1.00 87.44 182 GLN A O 1
ATOM 1319 N N . ALA A 1 183 ? -2.473 6.808 -2.951 1.00 90.31 183 ALA A N 1
ATOM 1320 C CA . ALA A 1 183 ? -1.821 8.069 -2.622 1.00 90.31 183 ALA A CA 1
ATOM 1321 C C . ALA A 1 183 ? -1.776 9.085 -3.787 1.00 90.31 183 ALA A C 1
ATOM 1323 O O . ALA A 1 183 ? -0.925 9.967 -3.815 1.00 90.31 183 ALA A O 1
ATOM 1324 N N . GLY A 1 184 ? -2.705 9.003 -4.747 1.00 90.38 184 GLY A N 1
ATOM 1325 C CA . GLY A 1 184 ? -2.737 9.868 -5.937 1.00 90.38 184 GLY A CA 1
ATOM 1326 C C . GLY A 1 184 ? -1.861 9.401 -7.105 1.00 90.38 184 GLY A C 1
ATOM 1327 O O . GLY A 1 184 ? -1.971 9.967 -8.190 1.00 90.38 184 GLY A O 1
ATOM 1328 N N . HIS A 1 185 ? -1.081 8.337 -6.925 1.00 93.81 185 HIS A N 1
ATOM 1329 C CA . HIS A 1 185 ? -0.155 7.800 -7.919 1.00 93.81 185 HIS A CA 1
ATOM 1330 C C . HIS A 1 185 ? -0.693 6.520 -8.556 1.00 93.81 185 HIS A C 1
ATOM 1332 O O . HIS A 1 185 ? -1.462 5.768 -7.949 1.00 93.81 185 HIS A O 1
ATOM 1338 N N . ARG A 1 186 ? -0.282 6.257 -9.795 1.00 93.44 186 ARG A N 1
ATOM 1339 C CA . ARG A 1 186 ? -0.630 5.055 -10.546 1.00 93.44 186 ARG A CA 1
ATOM 1340 C C . ARG A 1 186 ? 0.557 4.102 -10.595 1.00 93.44 186 ARG A C 1
ATOM 1342 O O . ARG A 1 186 ? 1.508 4.316 -11.341 1.00 93.44 186 ARG A O 1
ATOM 1349 N N . LEU A 1 187 ? 0.461 3.014 -9.837 1.00 92.81 187 LEU A N 1
ATOM 1350 C CA . LEU A 1 187 ? 1.389 1.888 -9.882 1.00 92.81 187 LEU A CA 1
ATOM 1351 C C . LEU A 1 187 ? 0.962 0.909 -10.980 1.00 92.81 187 LEU A C 1
ATOM 1353 O O . LEU A 1 187 ? -0.220 0.600 -11.129 1.00 92.81 187 LEU A O 1
ATOM 1357 N N . GLN A 1 188 ? 1.916 0.375 -11.730 1.00 93.25 188 GLN A N 1
ATOM 1358 C CA . GLN A 1 188 ? 1.679 -0.659 -12.729 1.00 93.25 188 GLN A CA 1
ATOM 1359 C C . GLN A 1 188 ? 2.795 -1.692 -12.736 1.00 93.25 188 GLN A C 1
ATOM 1361 O O . GLN A 1 188 ? 3.970 -1.339 -12.680 1.00 93.25 188 GLN A O 1
ATOM 1366 N N . LEU A 1 189 ? 2.437 -2.966 -12.876 1.00 90.25 189 LEU A N 1
ATOM 1367 C CA . LEU A 1 189 ? 3.400 -4.049 -13.047 1.00 90.25 189 LEU A CA 1
ATOM 1368 C C . LEU A 1 189 ? 3.028 -4.897 -14.257 1.00 90.25 189 LEU A C 1
ATOM 1370 O O . LEU A 1 189 ? 1.847 -5.122 -14.525 1.00 90.25 189 LEU A O 1
ATOM 1374 N N . ALA A 1 190 ? 4.037 -5.397 -14.962 1.00 88.38 190 ALA A N 1
ATOM 1375 C CA . ALA A 1 190 ? 3.864 -6.417 -15.985 1.00 88.38 190 ALA A CA 1
ATOM 1376 C C . ALA A 1 190 ? 5.020 -7.420 -15.968 1.00 88.38 190 ALA A C 1
ATOM 1378 O O . ALA A 1 190 ? 6.167 -7.056 -15.726 1.00 88.38 190 ALA A O 1
ATOM 1379 N N . GLY A 1 191 ? 4.723 -8.684 -16.257 1.00 88.12 191 GLY A N 1
ATOM 1380 C CA . GLY A 1 191 ? 5.689 -9.775 -16.218 1.00 88.12 191 GLY A CA 1
ATOM 1381 C C . GLY A 1 191 ? 6.079 -10.174 -14.793 1.00 88.12 191 GLY A C 1
ATOM 1382 O O . GLY A 1 191 ? 5.318 -9.997 -13.844 1.00 88.12 191 GLY A O 1
ATOM 1383 N N . ARG A 1 192 ? 7.267 -10.762 -14.653 1.00 86.88 192 ARG A N 1
ATOM 1384 C CA . ARG A 1 192 ? 7.865 -11.179 -13.386 1.00 86.88 192 ARG A CA 1
ATOM 1385 C C . ARG A 1 192 ? 8.920 -10.159 -12.958 1.00 86.88 192 ARG A C 1
ATOM 1387 O O . ARG A 1 192 ? 9.987 -10.084 -13.553 1.00 86.88 192 ARG A O 1
ATOM 1394 N N . THR A 1 193 ? 8.625 -9.411 -11.902 1.00 86.94 193 THR A N 1
ATOM 1395 C CA . THR A 1 193 ? 9.488 -8.350 -11.344 1.00 86.94 193 THR A CA 1
ATOM 1396 C C . THR A 1 193 ? 10.331 -8.818 -10.150 1.00 86.94 193 THR A C 1
ATOM 1398 O O . THR A 1 193 ? 11.276 -8.140 -9.738 1.00 86.94 193 THR A O 1
ATOM 1401 N N . ALA A 1 194 ? 10.009 -9.997 -9.605 1.00 81.62 194 ALA A N 1
ATOM 1402 C CA . ALA A 1 194 ? 10.691 -10.599 -8.466 1.00 81.62 194 ALA A CA 1
ATOM 1403 C C . ALA A 1 194 ? 12.028 -11.250 -8.857 1.00 81.62 194 ALA A C 1
ATOM 1405 O O . ALA A 1 194 ? 12.117 -11.951 -9.872 1.00 81.62 194 ALA A O 1
ATOM 1406 N N . HIS A 1 195 ? 13.033 -11.067 -7.996 1.00 80.44 195 HIS A N 1
ATOM 1407 C CA . HIS A 1 195 ? 14.378 -11.652 -8.088 1.00 80.44 195 HIS A CA 1
ATOM 1408 C C . HIS A 1 195 ? 15.050 -11.512 -9.476 1.00 80.44 195 HIS A C 1
ATOM 1410 O O . HIS A 1 195 ? 15.400 -12.530 -10.079 1.00 80.44 195 HIS A O 1
ATOM 1416 N N . PRO A 1 196 ? 15.172 -10.304 -10.051 1.00 83.12 196 PRO A N 1
ATOM 1417 C CA . PRO A 1 196 ? 15.968 -10.117 -11.262 1.00 83.12 196 PRO A CA 1
ATOM 1418 C C . PRO A 1 196 ? 17.467 -10.220 -10.963 1.00 83.12 196 PRO A C 1
ATOM 1420 O O . PRO A 1 196 ? 17.885 -9.943 -9.839 1.00 83.12 196 PRO A O 1
ATOM 1423 N N . ASP A 1 197 ? 18.255 -10.551 -11.984 1.00 80.88 197 ASP A N 1
ATOM 1424 C CA . ASP A 1 197 ? 19.721 -10.518 -11.911 1.00 80.88 197 ASP A CA 1
ATOM 1425 C C . ASP A 1 197 ? 20.216 -9.078 -12.073 1.00 80.88 197 ASP A C 1
ATOM 1427 O O . ASP A 1 197 ? 21.131 -8.633 -11.385 1.00 80.88 197 ASP A O 1
ATOM 1431 N N . VAL A 1 198 ? 19.570 -8.333 -12.978 1.00 81.75 198 VAL A N 1
ATOM 1432 C CA . VAL A 1 198 ? 19.898 -6.940 -13.284 1.00 81.75 198 VAL A CA 1
ATOM 1433 C C . VAL A 1 198 ? 18.624 -6.124 -13.455 1.00 81.75 198 VAL A C 1
ATOM 1435 O O . VAL A 1 198 ? 17.591 -6.619 -13.914 1.00 81.75 198 VAL A O 1
ATOM 1438 N N . THR A 1 199 ? 18.688 -4.846 -13.087 1.00 85.81 199 THR A N 1
ATOM 1439 C CA . THR A 1 199 ? 17.584 -3.905 -13.270 1.00 85.81 199 THR A CA 1
ATOM 1440 C C . THR A 1 199 ? 18.050 -2.619 -13.916 1.00 85.81 199 THR A C 1
ATOM 1442 O O . THR A 1 199 ? 19.113 -2.115 -13.567 1.00 85.81 199 THR A O 1
ATOM 1445 N N . VAL A 1 200 ? 17.206 -2.047 -14.771 1.00 83.56 200 VAL A N 1
ATOM 1446 C CA . VAL A 1 200 ? 17.417 -0.720 -15.360 1.00 83.56 200 VAL A CA 1
ATOM 1447 C C . VAL A 1 200 ? 16.322 0.216 -14.859 1.00 83.56 200 VAL A C 1
ATOM 1449 O O . VAL A 1 200 ? 15.136 -0.069 -15.034 1.00 83.56 200 VAL A O 1
ATOM 1452 N N . LEU A 1 201 ? 16.713 1.322 -14.224 1.00 84.81 201 LEU A N 1
ATOM 1453 C CA . LEU A 1 201 ? 15.801 2.377 -13.779 1.00 84.81 201 LEU A CA 1
ATOM 1454 C C . LEU A 1 201 ? 15.710 3.469 -14.852 1.00 84.81 201 LEU A C 1
ATOM 1456 O O . LEU A 1 201 ? 16.724 3.909 -15.391 1.00 84.81 201 LEU A O 1
ATOM 1460 N N . ARG A 1 202 ? 14.490 3.907 -15.161 1.00 83.31 202 ARG A N 1
ATOM 1461 C CA . ARG A 1 202 ? 14.192 5.027 -16.061 1.00 83.31 202 ARG A CA 1
ATOM 1462 C C . ARG A 1 202 ? 13.353 6.047 -15.312 1.00 83.31 202 ARG A C 1
ATOM 1464 O O . ARG A 1 202 ? 12.328 5.670 -14.753 1.00 83.31 202 ARG A O 1
ATOM 1471 N N . GLY A 1 203 ? 13.751 7.313 -15.357 1.00 83.50 203 GLY A N 1
ATOM 1472 C CA . GLY A 1 203 ? 13.180 8.353 -14.500 1.00 83.50 203 GLY A CA 1
ATOM 1473 C C . GLY A 1 203 ? 13.782 8.332 -13.095 1.00 83.50 203 GLY A C 1
ATOM 1474 O O . GLY A 1 203 ? 14.717 7.577 -12.826 1.00 83.50 203 GLY A O 1
ATOM 1475 N N . ASP A 1 204 ? 13.244 9.168 -12.213 1.00 83.12 204 ASP A N 1
ATOM 1476 C CA . ASP A 1 204 ? 13.765 9.358 -10.861 1.00 83.12 204 ASP A CA 1
ATOM 1477 C C . ASP A 1 204 ? 12.609 9.314 -9.846 1.00 83.12 204 ASP A C 1
ATOM 1479 O O . ASP A 1 204 ? 11.758 10.211 -9.856 1.00 83.12 204 ASP A O 1
ATOM 1483 N N . PRO A 1 205 ? 12.562 8.294 -8.965 1.00 82.75 205 PRO A N 1
ATOM 1484 C CA . PRO A 1 205 ? 11.488 8.130 -7.986 1.00 82.75 205 PRO A CA 1
ATOM 1485 C C . PRO A 1 205 ? 11.396 9.280 -6.974 1.00 82.75 205 PRO A C 1
ATOM 1487 O O . PRO A 1 205 ? 10.355 9.457 -6.339 1.00 82.75 205 PRO A O 1
ATOM 1490 N N . THR A 1 206 ? 12.448 10.084 -6.815 1.00 79.69 206 THR A N 1
ATOM 1491 C CA . THR A 1 206 ? 12.442 11.210 -5.876 1.00 79.69 206 THR A CA 1
ATOM 1492 C C . THR A 1 206 ? 11.667 12.414 -6.417 1.00 79.69 206 THR A C 1
ATOM 1494 O O . THR A 1 206 ? 10.982 13.092 -5.646 1.00 79.69 206 THR A O 1
ATOM 1497 N N . VAL A 1 207 ? 11.692 12.641 -7.737 1.00 78.25 207 VAL A N 1
ATOM 1498 C CA . VAL A 1 207 ? 11.151 13.860 -8.368 1.00 78.25 207 VAL A CA 1
ATOM 1499 C C . VAL A 1 207 ? 9.998 13.629 -9.345 1.00 78.25 207 VAL A C 1
ATOM 1501 O O . VAL A 1 207 ? 9.259 14.573 -9.615 1.00 78.25 207 VAL A O 1
ATOM 1504 N N . GLY A 1 208 ? 9.794 12.422 -9.882 1.00 84.62 208 GLY A N 1
ATOM 1505 C CA . GLY A 1 208 ? 8.776 12.236 -10.916 1.00 84.62 208 GLY A CA 1
ATOM 1506 C C . GLY A 1 208 ? 8.481 10.789 -11.312 1.00 84.62 208 GLY A C 1
ATOM 1507 O O . GLY A 1 208 ? 8.797 9.854 -10.574 1.00 84.62 208 GLY A O 1
ATOM 1508 N N . PRO A 1 209 ? 7.833 10.596 -12.477 1.00 90.62 209 PRO A N 1
ATOM 1509 C CA . PRO A 1 209 ? 7.532 9.277 -13.015 1.00 90.62 209 PRO A CA 1
ATOM 1510 C C . PRO A 1 209 ? 8.781 8.419 -13.179 1.00 90.62 209 PRO A C 1
ATOM 1512 O O . PRO A 1 209 ? 9.826 8.899 -13.624 1.00 90.62 209 PRO A O 1
ATOM 1515 N N . PHE A 1 210 ? 8.658 7.125 -12.890 1.00 90.88 210 PHE A N 1
ATOM 1516 C CA . PHE A 1 210 ? 9.762 6.191 -13.075 1.00 90.88 210 PHE A CA 1
ATOM 1517 C C . PHE A 1 210 ? 9.303 4.798 -13.505 1.00 90.88 210 PHE A C 1
ATOM 1519 O O . PHE A 1 210 ? 8.131 4.424 -13.431 1.00 90.88 210 PHE A O 1
ATOM 1526 N N . SER A 1 211 ? 10.235 4.012 -14.036 1.00 91.38 211 SER A N 1
ATOM 1527 C CA . SER A 1 211 ? 10.037 2.602 -14.359 1.00 91.38 211 SER A CA 1
ATOM 1528 C C . SER A 1 211 ? 11.296 1.785 -14.115 1.00 91.38 211 SER A C 1
ATOM 1530 O O . SER A 1 211 ? 12.388 2.188 -14.502 1.00 91.38 211 SER A O 1
ATOM 1532 N N . ARG A 1 212 ? 11.133 0.614 -13.505 1.00 92.06 212 ARG A N 1
ATOM 1533 C CA . ARG A 1 212 ? 12.187 -0.368 -13.249 1.00 92.06 212 ARG A CA 1
ATOM 1534 C C . ARG A 1 212 ? 11.975 -1.571 -14.156 1.00 92.06 212 ARG A C 1
ATOM 1536 O O . ARG A 1 212 ? 11.028 -2.333 -13.973 1.00 92.06 212 ARG A O 1
ATOM 1543 N N . PHE A 1 213 ? 12.876 -1.761 -15.10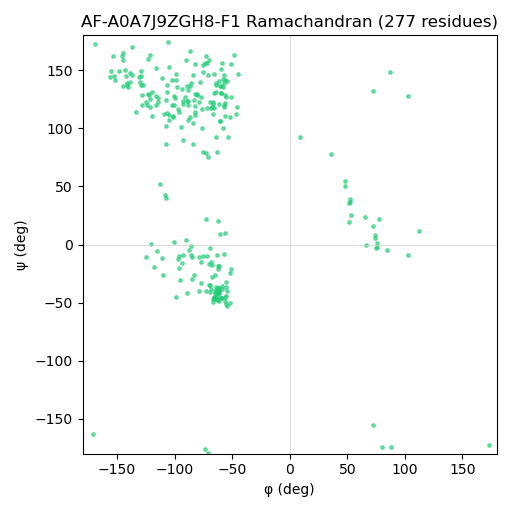5 1.00 88.88 213 PHE A N 1
ATOM 1544 C CA . PHE A 1 213 ? 12.928 -2.929 -15.977 1.00 88.88 213 PHE A CA 1
ATOM 1545 C C . PHE A 1 213 ? 13.732 -4.036 -15.297 1.00 88.88 213 PHE A C 1
ATOM 1547 O O . PHE A 1 213 ? 14.775 -3.767 -14.705 1.00 88.88 213 PHE A O 1
ATOM 1554 N N . CYS A 1 214 ? 13.238 -5.269 -15.363 1.00 87.31 214 CYS A N 1
ATOM 1555 C CA . CYS A 1 214 ? 13.778 -6.423 -14.648 1.00 87.31 214 CYS A CA 1
ATOM 1556 C C . CYS A 1 214 ? 14.297 -7.468 -15.635 1.00 87.31 214 CYS A C 1
ATOM 1558 O O . CYS A 1 214 ? 13.513 -8.017 -16.414 1.00 87.31 214 CYS A O 1
ATOM 1560 N N . PHE A 1 215 ? 15.584 -7.794 -15.556 1.00 82.19 215 PHE A N 1
ATOM 1561 C CA . PHE A 1 215 ? 16.241 -8.766 -16.425 1.00 82.19 215 PHE A CA 1
ATOM 1562 C C . PHE A 1 215 ? 16.631 -10.031 -15.665 1.00 82.19 215 PHE A C 1
ATOM 1564 O O . PHE A 1 215 ? 17.034 -9.969 -14.502 1.00 82.19 215 PHE A O 1
ATOM 1571 N N . ARG A 1 216 ? 16.517 -11.180 -16.332 1.00 81.56 216 ARG A N 1
ATOM 1572 C CA . ARG A 1 216 ? 17.091 -12.452 -15.882 1.00 81.56 216 ARG A CA 1
ATOM 1573 C C . ARG A 1 216 ? 17.645 -13.205 -17.081 1.00 81.56 216 ARG A C 1
ATOM 1575 O O . ARG A 1 216 ? 16.963 -13.255 -18.102 1.00 81.56 216 ARG A O 1
ATOM 1582 N N . ASP A 1 217 ? 18.844 -13.764 -16.958 1.00 80.69 217 ASP A N 1
ATOM 1583 C CA . ASP A 1 217 ? 19.527 -14.480 -18.048 1.00 80.69 217 ASP A CA 1
ATOM 1584 C C . ASP A 1 217 ? 19.613 -13.638 -19.342 1.00 80.69 217 ASP A C 1
ATOM 1586 O O . ASP A 1 217 ? 19.438 -14.135 -20.452 1.00 80.69 217 ASP A O 1
ATOM 1590 N N . GLY A 1 218 ? 19.804 -12.320 -19.195 1.00 73.94 218 GLY A N 1
ATOM 1591 C CA . GLY A 1 218 ? 19.846 -11.361 -20.309 1.00 73.94 218 GLY A CA 1
ATOM 1592 C C . GLY A 1 218 ? 18.489 -11.005 -20.932 1.00 73.94 218 GLY A C 1
ATOM 1593 O O . GLY A 1 218 ? 18.439 -10.147 -21.806 1.00 73.94 218 GLY A O 1
ATOM 1594 N N . LEU A 1 219 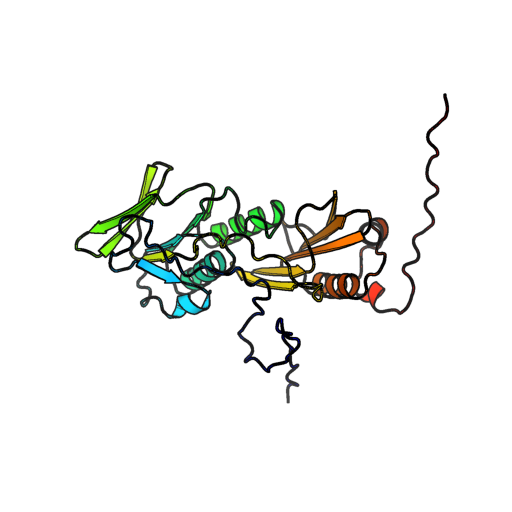? 17.384 -11.598 -20.471 1.00 79.94 219 LEU A N 1
ATOM 1595 C CA . LEU A 1 219 ? 16.045 -11.382 -21.023 1.00 79.94 219 LEU A CA 1
ATOM 1596 C C . LEU A 1 219 ? 15.209 -10.447 -20.150 1.00 79.94 219 LEU A C 1
ATOM 1598 O O . LEU A 1 219 ? 15.216 -10.554 -18.921 1.00 79.94 219 LEU A O 1
ATOM 1602 N N . LEU A 1 220 ? 14.415 -9.576 -20.780 1.00 81.62 220 LEU A N 1
ATOM 1603 C CA . LEU A 1 220 ? 13.421 -8.763 -20.081 1.00 81.62 220 LEU A CA 1
ATOM 1604 C C . LEU A 1 220 ? 12.311 -9.666 -19.525 1.00 81.62 220 LEU A C 1
ATOM 1606 O O . LEU A 1 220 ? 11.580 -10.327 -20.262 1.00 81.62 220 LEU A O 1
ATOM 1610 N N . THR A 1 221 ? 12.164 -9.673 -18.204 1.00 85.94 221 THR A N 1
ATOM 1611 C CA . THR A 1 221 ? 11.208 -10.536 -17.495 1.00 85.94 221 THR A CA 1
ATOM 1612 C C . THR A 1 221 ? 10.043 -9.781 -16.885 1.00 85.94 221 THR A C 1
ATOM 1614 O O . THR A 1 221 ? 8.961 -10.358 -16.779 1.00 85.94 221 THR A O 1
ATOM 1617 N N . GLY A 1 222 ? 10.213 -8.501 -16.550 1.00 89.94 222 GLY A N 1
ATOM 1618 C CA . GLY A 1 222 ? 9.131 -7.674 -16.032 1.00 89.94 222 GLY A CA 1
ATOM 1619 C C . GLY A 1 222 ? 9.458 -6.188 -15.959 1.00 89.94 222 GLY A C 1
ATOM 1620 O O . GLY A 1 222 ? 10.593 -5.772 -16.182 1.00 89.94 222 GLY A O 1
ATOM 1621 N N . VAL A 1 223 ? 8.444 -5.391 -15.641 1.00 92.25 223 VAL A N 1
ATOM 1622 C CA . VAL A 1 223 ? 8.540 -3.945 -15.440 1.00 92.25 223 VAL A CA 1
ATOM 1623 C C . VAL A 1 223 ? 7.645 -3.511 -14.279 1.00 92.25 223 VAL A C 1
ATOM 1625 O O . VAL A 1 223 ? 6.504 -3.962 -14.171 1.00 92.25 223 VAL A O 1
ATOM 1628 N N . GLU A 1 224 ? 8.162 -2.627 -13.430 1.00 93.88 224 GLU A N 1
ATOM 1629 C CA . GLU A 1 224 ? 7.394 -1.821 -12.473 1.00 93.88 224 GLU A CA 1
ATOM 1630 C C . GLU A 1 224 ? 7.369 -0.383 -12.986 1.00 93.88 224 GLU A C 1
ATOM 1632 O O . GLU A 1 224 ? 8.401 0.114 -13.430 1.00 93.88 224 GLU A O 1
ATOM 1637 N N . SER A 1 225 ? 6.232 0.298 -12.917 1.00 94.56 225 SER A N 1
ATOM 1638 C CA . SER A 1 225 ? 6.105 1.694 -13.336 1.00 94.56 225 SER A CA 1
ATOM 1639 C C . SER A 1 225 ? 5.240 2.472 -12.360 1.00 94.56 225 SER A C 1
ATOM 1641 O O . SER A 1 225 ? 4.202 1.972 -11.927 1.00 94.56 225 SER A O 1
ATOM 1643 N N . VAL A 1 226 ? 5.640 3.705 -12.066 1.00 94.88 226 VAL A N 1
ATOM 1644 C CA . VAL A 1 226 ? 4.854 4.666 -11.292 1.00 94.88 226 VAL A CA 1
ATOM 1645 C C . VAL A 1 226 ? 4.694 5.930 -12.122 1.00 94.88 226 VAL A C 1
ATOM 1647 O O . VAL A 1 226 ? 5.689 6.516 -12.543 1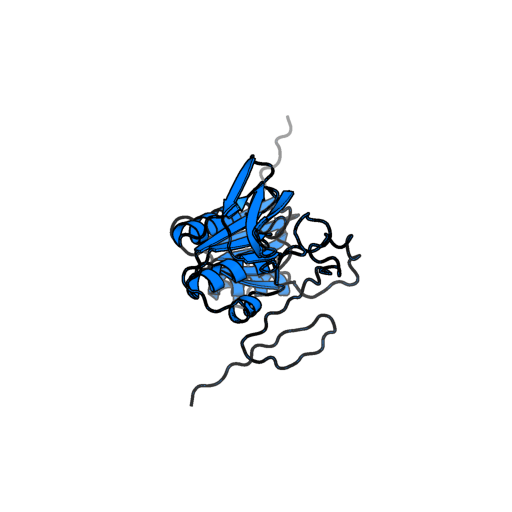.00 94.88 226 VAL A O 1
ATOM 1650 N N . ASP A 1 227 ? 3.441 6.291 -12.408 1.00 94.69 227 ASP A N 1
ATOM 1651 C CA . ASP A 1 227 ? 3.032 7.445 -13.229 1.00 94.69 227 ASP A CA 1
ATOM 1652 C C . ASP A 1 227 ? 3.702 7.535 -14.610 1.00 94.69 227 ASP A C 1
ATOM 1654 O O . ASP A 1 227 ? 3.718 8.584 -15.252 1.00 94.69 227 ASP A O 1
ATOM 1658 N N . HIS A 1 228 ? 4.246 6.418 -15.098 1.00 91.25 228 HIS A N 1
ATOM 1659 C CA . HIS A 1 228 ? 5.046 6.358 -16.317 1.00 91.25 228 HIS A CA 1
ATOM 1660 C C . HIS A 1 228 ? 4.330 5.561 -17.419 1.00 91.25 228 HIS A C 1
ATOM 1662 O O . HIS A 1 228 ? 4.861 4.610 -17.996 1.00 91.25 228 HIS A O 1
ATOM 1668 N N . ASP A 1 229 ? 3.082 5.943 -17.693 1.00 88.06 229 ASP A N 1
ATOM 1669 C CA . ASP A 1 229 ? 2.115 5.184 -18.498 1.00 88.06 229 ASP A CA 1
ATOM 1670 C C . ASP A 1 229 ? 2.612 4.812 -19.905 1.00 88.06 229 ASP A C 1
ATOM 1672 O O . ASP A 1 229 ? 2.408 3.680 -20.361 1.00 88.06 229 ASP A O 1
ATOM 1676 N N . THR A 1 230 ? 3.245 5.754 -20.611 1.00 84.81 230 THR A N 1
ATOM 1677 C CA . THR A 1 230 ? 3.725 5.544 -21.988 1.00 84.81 230 THR A CA 1
ATOM 1678 C C . THR A 1 230 ? 4.837 4.497 -22.023 1.00 84.81 230 THR A C 1
ATOM 1680 O O . THR A 1 230 ? 4.773 3.554 -22.815 1.00 84.81 230 THR A O 1
ATOM 1683 N N . VAL A 1 231 ? 5.802 4.601 -21.105 1.00 84.75 231 VAL A N 1
ATOM 1684 C CA . VAL A 1 231 ? 6.897 3.633 -20.954 1.00 84.75 231 VAL A CA 1
ATOM 1685 C C . VAL A 1 231 ? 6.367 2.272 -20.520 1.00 84.75 231 VAL A C 1
ATOM 1687 O O . VAL A 1 231 ? 6.755 1.253 -21.090 1.00 84.75 231 VAL A O 1
ATOM 1690 N N . HIS A 1 232 ? 5.414 2.233 -19.586 1.00 87.62 232 HIS A N 1
ATOM 1691 C CA . HIS A 1 232 ? 4.808 0.977 -19.157 1.00 87.62 232 HIS A CA 1
ATOM 1692 C C . HIS A 1 232 ? 4.098 0.253 -20.309 1.00 87.62 232 HIS A C 1
ATOM 1694 O O . HIS A 1 232 ? 4.193 -0.968 -20.450 1.00 87.62 232 HIS A O 1
ATOM 1700 N N . ARG A 1 233 ? 3.375 0.995 -21.157 1.00 85.00 233 ARG A N 1
ATOM 1701 C CA . ARG A 1 233 ? 2.685 0.427 -22.322 1.00 85.00 233 ARG A CA 1
ATOM 1702 C C . ARG A 1 233 ? 3.679 -0.169 -23.316 1.00 85.00 233 ARG A C 1
ATOM 1704 O O . ARG A 1 233 ? 3.489 -1.311 -23.726 1.00 85.00 233 ARG A O 1
ATOM 1711 N N . ALA A 1 234 ? 4.742 0.562 -23.643 1.00 82.38 234 ALA A N 1
ATOM 1712 C CA . ALA A 1 234 ? 5.843 0.068 -24.469 1.00 82.38 234 ALA A CA 1
ATOM 1713 C C . ALA A 1 234 ? 6.459 -1.219 -23.895 1.00 82.38 234 ALA A C 1
ATOM 1715 O O . ALA A 1 234 ? 6.523 -2.241 -24.576 1.00 82.38 234 ALA A O 1
ATOM 1716 N N . ALA A 1 235 ? 6.814 -1.216 -22.609 1.00 84.06 235 ALA A N 1
ATOM 1717 C CA . ALA A 1 235 ? 7.388 -2.375 -21.930 1.00 84.06 235 ALA A CA 1
ATOM 1718 C C . ALA A 1 235 ? 6.463 -3.605 -21.958 1.00 84.06 235 ALA A C 1
ATOM 1720 O O . ALA A 1 235 ? 6.919 -4.730 -22.169 1.00 84.06 235 ALA A O 1
ATOM 1721 N N . ARG A 1 236 ? 5.145 -3.409 -21.820 1.00 83.50 236 ARG A N 1
ATOM 1722 C CA . ARG A 1 236 ? 4.158 -4.490 -21.977 1.00 83.50 236 ARG A CA 1
ATOM 1723 C C . ARG A 1 236 ? 4.168 -5.103 -23.374 1.00 83.50 236 ARG A C 1
ATOM 1725 O O . ARG A 1 236 ? 4.037 -6.322 -23.479 1.00 83.50 236 ARG A O 1
ATOM 1732 N N . HIS A 1 237 ? 4.313 -4.292 -24.422 1.00 80.06 237 HIS A N 1
ATOM 1733 C CA . HIS A 1 237 ? 4.440 -4.800 -25.789 1.00 80.06 237 HIS A CA 1
ATOM 1734 C C . HIS A 1 237 ? 5.716 -5.630 -25.956 1.00 80.06 237 HIS A C 1
ATOM 1736 O O . HIS A 1 237 ? 5.640 -6.743 -26.474 1.00 80.06 237 HIS A O 1
ATOM 1742 N N . LEU A 1 238 ? 6.848 -5.155 -25.429 1.00 79.38 238 LEU A N 1
ATOM 1743 C CA . LEU A 1 238 ? 8.124 -5.879 -25.479 1.00 79.38 238 LEU A CA 1
ATOM 1744 C C . LEU A 1 238 ? 8.045 -7.239 -24.774 1.00 79.38 238 LEU A C 1
ATOM 1746 O O . LEU A 1 238 ? 8.432 -8.261 -25.342 1.00 79.38 238 LEU A O 1
ATOM 1750 N N . LEU A 1 239 ? 7.450 -7.272 -23.577 1.00 80.69 239 LEU A N 1
ATOM 1751 C CA . LEU A 1 239 ? 7.226 -8.503 -22.814 1.00 80.69 239 LEU A CA 1
ATOM 1752 C C . LEU A 1 239 ? 6.296 -9.493 -23.534 1.00 80.69 239 LEU A C 1
ATOM 1754 O O . LEU A 1 239 ? 6.494 -10.703 -23.441 1.00 80.69 239 LEU A O 1
ATOM 1758 N N . ALA A 1 240 ? 5.256 -9.004 -24.218 1.00 73.56 240 ALA A N 1
ATOM 1759 C CA . ALA A 1 240 ? 4.309 -9.853 -24.941 1.00 73.56 240 ALA A CA 1
ATOM 1760 C C . ALA A 1 240 ? 4.923 -10.448 -26.218 1.00 73.56 240 ALA A C 1
ATOM 1762 O O . ALA A 1 240 ? 4.704 -11.622 -26.517 1.00 73.56 240 ALA A O 1
ATOM 1763 N N . ALA A 1 241 ? 5.709 -9.650 -26.940 1.00 69.56 241 ALA A N 1
ATOM 1764 C CA . ALA A 1 241 ? 6.361 -10.052 -28.179 1.00 69.56 241 ALA A CA 1
ATOM 1765 C C . ALA A 1 241 ? 7.630 -10.897 -27.962 1.00 69.56 241 ALA A C 1
ATOM 1767 O O . ALA A 1 241 ? 8.129 -11.481 -28.919 1.00 69.56 241 ALA A O 1
ATOM 1768 N N . ARG A 1 242 ? 8.126 -11.001 -26.715 1.00 66.56 242 ARG A N 1
ATOM 1769 C CA . ARG A 1 242 ? 9.399 -11.665 -26.368 1.00 66.56 242 ARG A CA 1
ATOM 1770 C C . ARG A 1 242 ? 10.563 -11.128 -27.200 1.00 66.56 242 ARG A C 1
ATOM 1772 O O . ARG A 1 242 ? 11.401 -11.896 -27.658 1.00 66.56 242 ARG A O 1
ATOM 1779 N N . HIS A 1 243 ? 10.574 -9.819 -27.430 1.00 64.56 243 HIS A N 1
ATOM 1780 C CA . HIS A 1 243 ? 11.705 -9.192 -28.093 1.00 64.56 243 HIS A CA 1
ATOM 1781 C C . HIS A 1 243 ? 12.953 -9.339 -27.222 1.00 64.56 243 HIS A C 1
ATOM 1783 O O . HIS A 1 243 ? 12.890 -9.117 -26.009 1.00 64.56 243 HIS A O 1
ATOM 1789 N N . ASP A 1 244 ? 14.073 -9.669 -27.864 1.00 62.16 244 ASP A N 1
ATOM 1790 C CA . ASP A 1 244 ? 15.407 -9.592 -27.274 1.00 62.16 244 ASP A CA 1
ATOM 1791 C C . ASP A 1 244 ? 15.779 -8.112 -27.131 1.00 62.16 244 ASP A C 1
ATOM 1793 O O . ASP A 1 244 ? 16.507 -7.546 -27.939 1.00 62.16 244 ASP A O 1
ATOM 1797 N N . VAL A 1 245 ? 15.177 -7.455 -26.143 1.00 65.62 245 VAL A N 1
ATOM 1798 C CA . VAL A 1 245 ? 15.573 -6.114 -25.717 1.00 65.62 245 VAL A CA 1
ATOM 1799 C C . VAL A 1 245 ? 16.746 -6.298 -24.784 1.00 65.62 245 VAL A C 1
ATOM 1801 O O . VAL A 1 245 ? 16.615 -6.961 -23.754 1.00 65.62 245 VAL A O 1
ATOM 1804 N N . THR A 1 246 ? 17.886 -5.733 -25.147 1.00 64.38 246 THR A N 1
ATOM 1805 C CA . THR A 1 246 ? 19.086 -5.778 -24.320 1.00 64.38 246 THR A CA 1
ATOM 1806 C C . THR A 1 246 ? 19.089 -4.629 -23.313 1.00 64.38 246 THR A C 1
ATOM 1808 O O . THR A 1 246 ? 18.305 -3.682 -23.391 1.00 64.38 246 THR A O 1
ATOM 1811 N N . MET A 1 247 ? 19.968 -4.707 -22.317 1.00 60.78 247 MET A N 1
ATOM 1812 C CA . MET A 1 247 ? 20.133 -3.613 -21.357 1.00 60.78 247 MET A CA 1
ATOM 1813 C C . MET A 1 247 ? 20.662 -2.344 -22.034 1.00 60.78 247 MET A C 1
ATOM 1815 O O . MET A 1 247 ? 20.214 -1.248 -21.698 1.00 60.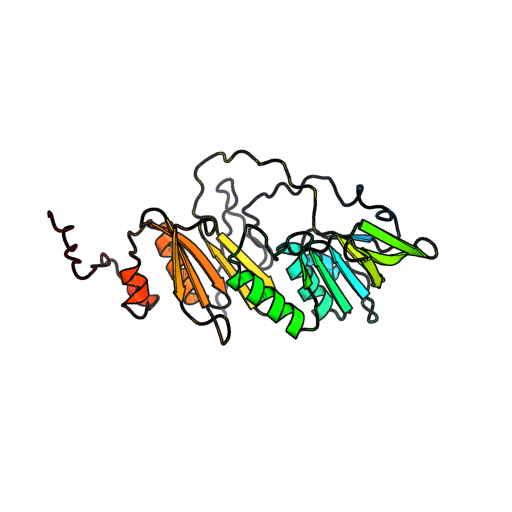78 247 MET A O 1
ATOM 1819 N N . ASP A 1 248 ? 21.555 -2.494 -23.014 1.00 61.44 248 ASP A N 1
ATOM 1820 C CA . ASP A 1 248 ? 22.135 -1.374 -23.757 1.00 61.44 248 ASP A CA 1
ATOM 1821 C C . ASP A 1 248 ? 21.062 -0.598 -24.517 1.00 61.44 248 ASP A C 1
ATOM 1823 O O . ASP A 1 248 ? 21.079 0.632 -24.508 1.00 61.44 248 ASP A O 1
ATOM 1827 N N . ASP A 1 249 ? 20.064 -1.291 -25.064 1.00 63.34 249 ASP A N 1
ATOM 1828 C CA . ASP A 1 249 ? 18.921 -0.683 -25.750 1.00 63.34 249 ASP A CA 1
ATOM 1829 C C . ASP A 1 249 ? 18.133 0.269 -24.844 1.00 63.34 249 ASP A C 1
ATOM 1831 O O . ASP A 1 249 ? 17.664 1.311 -25.295 1.00 63.34 249 ASP A O 1
ATOM 1835 N N . LEU A 1 250 ? 18.020 -0.052 -23.550 1.00 65.00 250 LEU A N 1
ATOM 1836 C CA . LEU A 1 250 ? 17.317 0.778 -22.567 1.00 65.00 250 LEU A CA 1
ATOM 1837 C C . LEU A 1 250 ? 18.176 1.915 -22.003 1.00 65.00 250 LEU A C 1
ATOM 1839 O O . LEU A 1 250 ? 17.631 2.918 -21.535 1.00 65.00 250 LEU A O 1
ATOM 1843 N N . VAL A 1 251 ? 19.500 1.755 -21.985 1.00 59.56 251 VAL A N 1
ATOM 1844 C CA . VAL A 1 251 ? 20.432 2.728 -21.397 1.00 59.56 251 VAL A CA 1
ATOM 1845 C C . VAL A 1 251 ? 20.874 3.771 -22.426 1.00 59.56 251 VAL A C 1
ATOM 1847 O O . VAL A 1 251 ? 20.911 4.957 -22.102 1.00 59.56 251 VAL A O 1
ATOM 1850 N N . THR A 1 252 ? 21.155 3.360 -23.665 1.00 52.84 252 THR A N 1
ATOM 1851 C CA . THR A 1 252 ? 21.811 4.200 -24.685 1.00 52.84 252 THR A CA 1
ATOM 1852 C C . THR A 1 252 ? 20.866 5.098 -25.481 1.00 52.84 252 THR A C 1
ATOM 1854 O O . THR A 1 252 ? 21.268 6.183 -25.891 1.00 52.84 252 THR A O 1
ATOM 1857 N N . THR A 1 253 ? 19.608 4.704 -25.688 1.00 49.34 253 THR A N 1
ATOM 1858 C CA . THR A 1 253 ? 18.726 5.378 -26.665 1.00 49.34 253 THR A CA 1
ATOM 1859 C C . THR A 1 253 ? 17.946 6.571 -26.124 1.00 49.34 253 THR A C 1
ATOM 1861 O O . THR A 1 253 ? 17.195 7.194 -26.861 1.00 49.34 253 THR A O 1
ATOM 1864 N N . GLY A 1 254 ? 18.012 6.888 -24.831 1.00 51.38 254 GLY A N 1
ATOM 1865 C CA . GLY A 1 254 ? 16.976 7.760 -24.267 1.00 51.38 254 GLY A CA 1
ATOM 1866 C C . GLY A 1 254 ? 15.577 7.107 -24.259 1.00 51.38 254 GLY A C 1
ATOM 1867 O O . GLY A 1 254 ? 14.678 7.692 -23.664 1.00 51.38 254 GLY A O 1
ATOM 1868 N N . PHE A 1 255 ? 15.439 5.859 -24.746 1.00 56.47 255 PHE A N 1
ATOM 1869 C CA . PHE A 1 255 ? 14.229 5.035 -24.815 1.00 56.47 255 PHE A CA 1
ATOM 1870 C C . PHE A 1 255 ? 12.977 5.870 -25.107 1.00 56.47 255 PHE A C 1
ATOM 1872 O O . PHE A 1 255 ? 12.206 6.160 -24.188 1.00 56.47 255 PHE A O 1
ATOM 1879 N N . ASP A 1 256 ? 12.771 6.258 -26.369 1.00 56.28 256 ASP A N 1
ATOM 1880 C CA . ASP A 1 256 ? 11.468 6.758 -26.798 1.00 56.28 256 ASP A CA 1
ATOM 1881 C C . ASP A 1 256 ? 10.534 5.551 -27.016 1.00 56.28 256 ASP A C 1
ATOM 1883 O O . ASP A 1 256 ? 10.835 4.659 -27.813 1.00 56.28 256 ASP A O 1
ATOM 1887 N N . PRO A 1 257 ? 9.377 5.474 -26.333 1.00 52.16 257 PRO A N 1
ATOM 1888 C CA . PRO A 1 257 ? 8.358 4.463 -26.608 1.00 52.16 257 PRO A CA 1
ATOM 1889 C C . PRO A 1 257 ? 7.943 4.368 -28.090 1.00 52.16 257 PRO A C 1
ATOM 1891 O O . PRO A 1 257 ? 7.455 3.316 -28.509 1.00 52.16 257 PRO A O 1
ATOM 1894 N N . GLY A 1 258 ? 8.116 5.444 -28.870 1.00 51.75 258 GLY A N 1
ATOM 1895 C CA . GLY A 1 258 ? 7.897 5.493 -30.316 1.00 51.75 258 GLY A CA 1
ATOM 1896 C C . GLY A 1 258 ? 8.891 4.667 -31.141 1.00 51.75 258 GLY A C 1
ATOM 1897 O O . GLY A 1 258 ? 8.496 4.120 -32.173 1.00 51.75 258 GLY A O 1
ATOM 1898 N N . ASP A 1 259 ? 10.120 4.468 -30.656 1.00 50.84 259 ASP A N 1
ATOM 1899 C CA . ASP A 1 259 ? 11.170 3.697 -31.348 1.00 50.84 259 ASP A CA 1
ATOM 1900 C C . ASP A 1 259 ? 10.850 2.194 -31.423 1.00 50.84 259 ASP A C 1
ATOM 1902 O O . ASP A 1 259 ? 11.423 1.449 -32.215 1.00 50.84 259 ASP A O 1
ATOM 1906 N N . LEU A 1 260 ? 9.882 1.739 -30.624 1.00 49.25 260 LEU A N 1
ATOM 1907 C CA . LEU A 1 260 ? 9.430 0.348 -30.552 1.00 49.25 260 LEU A CA 1
ATOM 1908 C C . LEU A 1 260 ? 8.240 0.049 -31.475 1.00 49.25 260 LEU A C 1
ATOM 1910 O O . LEU A 1 260 ? 7.831 -1.105 -31.600 1.00 49.25 260 LEU A O 1
ATOM 1914 N N . GLY A 1 261 ? 7.642 1.083 -32.079 1.00 39.28 261 GLY A N 1
ATOM 1915 C CA . GLY A 1 261 ? 6.471 0.971 -32.955 1.00 39.28 261 GLY A CA 1
ATOM 1916 C C . GLY A 1 261 ? 6.798 0.636 -34.414 1.00 39.28 261 GLY A C 1
ATOM 1917 O O . GLY A 1 261 ? 5.890 0.330 -35.186 1.00 39.28 261 GLY A O 1
ATOM 1918 N N . GLY A 1 262 ? 8.074 0.686 -34.805 1.00 37.72 262 GLY A N 1
ATOM 1919 C CA . GLY A 1 262 ? 8.535 0.266 -36.125 1.00 37.72 262 GLY A CA 1
ATOM 1920 C C . GLY A 1 262 ? 8.888 -1.219 -36.130 1.00 37.72 262 GLY A C 1
ATOM 1921 O O . GLY A 1 262 ? 9.570 -1.698 -35.236 1.00 37.72 262 GLY A O 1
ATOM 1922 N N . HIS A 1 263 ? 8.485 -1.956 -37.164 1.00 37.06 263 HIS A N 1
ATOM 1923 C CA . HIS A 1 263 ? 8.824 -3.372 -37.394 1.00 37.06 263 HIS A CA 1
ATOM 1924 C C . HIS A 1 263 ? 10.337 -3.667 -37.581 1.00 37.06 263 HIS A C 1
ATOM 1926 O O . HIS A 1 263 ? 10.706 -4.692 -38.156 1.00 37.06 263 HIS A O 1
ATOM 1932 N N . GLY A 1 264 ? 11.227 -2.781 -37.136 1.00 35.41 264 GLY A N 1
ATOM 1933 C CA . GLY A 1 264 ? 12.669 -2.953 -37.187 1.00 35.41 264 GLY A CA 1
ATOM 1934 C C . GLY A 1 264 ? 13.148 -3.800 -36.016 1.00 35.41 264 GLY A C 1
ATOM 1935 O O . GLY A 1 264 ? 12.825 -3.530 -34.863 1.00 35.41 264 GLY A O 1
ATOM 1936 N N . ARG A 1 265 ? 13.947 -4.830 -36.306 1.00 39.59 265 ARG A N 1
ATOM 1937 C CA . ARG A 1 265 ? 14.799 -5.451 -35.287 1.00 39.59 265 ARG A CA 1
ATOM 1938 C C . ARG A 1 265 ? 15.588 -4.337 -34.602 1.00 39.59 265 ARG A C 1
ATOM 1940 O O . ARG A 1 265 ? 16.238 -3.558 -35.293 1.00 39.59 265 ARG A O 1
ATOM 1947 N N . PHE A 1 266 ? 15.532 -4.283 -33.277 1.00 38.44 266 PHE A N 1
ATOM 1948 C CA . PHE A 1 266 ? 16.415 -3.437 -32.487 1.00 38.44 266 PHE A CA 1
ATOM 1949 C C . PHE A 1 266 ? 17.851 -3.895 -32.782 1.00 38.44 266 PHE A C 1
ATOM 1951 O O . PHE A 1 266 ? 18.236 -5.015 -32.449 1.00 38.44 266 PHE A O 1
ATOM 1958 N N . THR A 1 267 ? 18.603 -3.109 -33.549 1.00 32.41 267 THR A N 1
ATOM 1959 C CA . THR A 1 267 ? 19.988 -3.435 -33.892 1.00 32.41 267 THR A CA 1
ATOM 1960 C C . THR A 1 267 ? 20.902 -2.744 -32.895 1.00 32.41 267 THR A C 1
ATOM 1962 O O . THR A 1 267 ? 21.159 -1.548 -33.014 1.00 32.41 267 THR A O 1
ATOM 1965 N N . SER A 1 268 ? 21.387 -3.511 -31.921 1.00 34.22 268 SER A N 1
ATOM 1966 C CA . SER A 1 268 ? 22.492 -3.118 -31.042 1.00 34.22 268 SER A CA 1
ATOM 1967 C C . SER A 1 268 ? 23.744 -2.775 -31.879 1.00 34.22 268 SER A C 1
ATOM 1969 O O . SER A 1 268 ? 24.033 -3.492 -32.848 1.00 34.22 268 SER A O 1
ATOM 1971 N N . PRO A 1 269 ? 24.522 -1.721 -31.555 1.00 29.98 269 PRO A N 1
ATOM 1972 C CA . PRO A 1 269 ? 25.877 -1.586 -32.072 1.00 29.98 269 PRO A CA 1
ATOM 1973 C C . PRO A 1 269 ? 26.737 -2.704 -31.467 1.00 29.98 269 PRO A C 1
ATOM 1975 O O . PRO A 1 269 ? 26.832 -2.837 -30.251 1.00 29.98 269 PRO A O 1
ATOM 1978 N N . ALA A 1 270 ? 27.342 -3.521 -32.329 1.00 27.70 270 ALA A N 1
ATOM 1979 C CA . ALA A 1 270 ? 28.086 -4.724 -31.970 1.00 27.70 270 ALA A CA 1
ATOM 1980 C C . ALA A 1 270 ? 29.055 -4.529 -30.786 1.00 27.70 270 ALA A C 1
ATOM 1982 O O . ALA A 1 270 ? 30.033 -3.786 -30.879 1.00 27.70 270 ALA A O 1
ATOM 1983 N N . TRP A 1 271 ? 28.829 -5.271 -29.700 1.00 29.88 271 TRP A N 1
ATOM 1984 C CA . TRP A 1 271 ? 29.797 -5.423 -28.619 1.00 29.88 271 TRP A CA 1
ATOM 1985 C C . TRP A 1 271 ? 30.826 -6.502 -28.983 1.00 29.88 271 TRP A C 1
ATOM 1987 O O . TRP A 1 271 ? 30.499 -7.686 -29.080 1.00 29.88 271 TRP A O 1
ATOM 1997 N N . THR A 1 272 ? 32.090 -6.119 -29.167 1.00 28.86 272 THR A N 1
ATOM 1998 C CA . THR A 1 272 ? 33.215 -7.063 -29.124 1.00 28.86 272 THR A CA 1
ATOM 1999 C C . THR A 1 272 ? 33.602 -7.301 -27.669 1.00 28.86 272 THR A C 1
ATOM 2001 O O . THR A 1 272 ? 34.129 -6.401 -27.014 1.00 28.86 272 THR A O 1
ATOM 2004 N N . SER A 1 273 ? 33.362 -8.509 -27.160 1.00 27.08 273 SER A N 1
ATOM 2005 C CA . SER A 1 273 ? 33.797 -8.910 -25.819 1.00 27.08 273 SER A CA 1
ATOM 2006 C C . SER A 1 273 ? 35.320 -8.769 -25.665 1.00 27.08 273 SER A C 1
ATOM 2008 O O . SER A 1 273 ? 36.054 -9.254 -26.535 1.00 27.08 273 SER A O 1
ATOM 2010 N N . PRO A 1 274 ? 35.843 -8.208 -24.558 1.00 28.16 274 PRO A N 1
ATOM 2011 C CA . PRO A 1 274 ? 37.239 -8.406 -24.201 1.00 28.16 274 PRO A CA 1
ATOM 2012 C C . PRO A 1 274 ? 37.420 -9.891 -23.874 1.00 28.16 274 PRO A C 1
ATOM 2014 O O . PRO A 1 274 ? 36.787 -10.414 -22.955 1.00 28.16 274 PRO A O 1
ATOM 2017 N N . ARG A 1 275 ? 38.251 -10.598 -24.647 1.00 30.27 275 ARG A N 1
ATOM 2018 C CA . ARG A 1 275 ? 38.648 -11.964 -24.284 1.00 30.27 275 ARG A CA 1
ATOM 2019 C C . ARG A 1 275 ? 39.363 -11.911 -22.928 1.00 30.27 275 ARG A C 1
ATOM 2021 O O . ARG A 1 275 ? 40.218 -11.040 -22.757 1.00 30.27 275 ARG A O 1
ATOM 2028 N N . PRO A 1 276 ? 39.075 -12.825 -21.987 1.00 34.00 276 PRO A N 1
ATOM 2029 C CA . PRO A 1 276 ? 39.879 -12.942 -20.782 1.00 34.00 276 PRO A CA 1
ATOM 2030 C C . PRO A 1 276 ? 41.308 -13.300 -21.198 1.00 34.00 276 PRO A C 1
ATOM 2032 O O . PRO A 1 276 ? 41.532 -14.291 -21.897 1.00 34.00 276 PRO A O 1
ATOM 2035 N N . GLY A 1 277 ? 42.256 -12.439 -20.829 1.00 31.34 277 GLY A N 1
ATOM 2036 C CA . GLY A 1 277 ? 43.671 -12.633 -21.103 1.00 31.34 277 GLY A CA 1
ATOM 2037 C C . GLY A 1 277 ? 44.143 -13.962 -20.526 1.00 31.34 277 GLY A C 1
ATOM 2038 O O . GLY A 1 277 ? 44.015 -14.226 -19.333 1.00 31.34 277 GLY A O 1
ATOM 2039 N N . THR A 1 278 ? 44.669 -14.817 -21.394 1.00 36.75 278 THR A N 1
ATOM 2040 C CA . THR A 1 278 ? 45.477 -15.963 -20.997 1.00 36.75 278 THR A CA 1
ATOM 2041 C C . THR A 1 278 ? 46.872 -15.484 -20.607 1.00 36.75 278 THR A C 1
ATOM 2043 O O . THR A 1 278 ? 47.614 -15.059 -21.490 1.00 36.75 278 THR A O 1
ATOM 2046 N N . ARG A 1 279 ? 47.191 -15.702 -19.324 1.00 37.38 279 ARG A N 1
ATOM 2047 C CA . ARG A 1 279 ? 48.485 -15.592 -18.619 1.00 37.38 279 ARG A CA 1
ATOM 2048 C C . ARG A 1 279 ? 49.002 -14.195 -18.305 1.00 37.38 279 ARG A C 1
ATOM 2050 O O . ARG A 1 279 ? 49.177 -13.387 -19.235 1.00 37.38 279 ARG A O 1
#

pLDDT: mean 72.47, std 24.99, range [21.83, 98.19]